Protein AF-A0A2V9ZGZ0-F1 (afdb_monomer_lite)

Sequence (212 aa):
MFALLFVLPCFAGDQQKAEKQLRKISAMAADVTARGIVSRSMADLLDIPRAQLVRERRAMNLSYGSVFLAHHLAGHGIKMLDIALQLQRHKNILQIANEQHLDWKQVASDAKKLNGKFEDAIYKHFLRSDPDKSRDLAEKYDATQDWVNADREVTEPEVEEAQAIYVLWRDRAGTTGGTEGVVTSSERLASSRLEEQAHDVGRLTGRAPTPK

Foldseek 3Di:
DDDDPPPPDPVVVLLVLLVVLLLLLLLLLPFLVSVLLSLVLLCVVLVHQSVVLLVLCALQVDGSSLVLLLSLVVVVPQDSVNCSVVVVVVDGSSNVCVVVVGPSNVSSVVSVVSSVSSLVSLLVCLLPVVVSVVVCVVSVHGSVPSDGPNSLVNDLVSNVVSLVSSVVSNVVSVVVNVPPRPCDPVNVVSSVVVVVVSVVVCVVVPNDDDDD

pLDDT: mean 84.02, std 20.4, range [32.28, 98.5]

Structure (mmCIF, N/CA/C/O backbone):
data_AF-A0A2V9ZGZ0-F1
#
_entry.id   AF-A0A2V9ZGZ0-F1
#
loop_
_atom_site.group_PDB
_atom_site.id
_atom_site.type_symbol
_atom_site.label_atom_id
_atom_site.label_alt_id
_atom_site.label_comp_id
_atom_site.label_asym_id
_atom_site.label_entity_id
_atom_site.label_seq_id
_atom_site.pdbx_PDB_ins_code
_atom_site.Cartn_x
_atom_site.Cartn_y
_atom_site.Cartn_z
_atom_site.occupancy
_atom_site.B_iso_or_equiv
_atom_site.auth_seq_id
_atom_site.auth_comp_id
_atom_site.auth_asym_id
_atom_site.auth_atom_id
_atom_site.pdbx_PDB_model_num
ATOM 1 N N . MET A 1 1 ? -1.781 32.173 40.471 1.00 42.00 1 MET A N 1
ATOM 2 C CA . MET A 1 1 ? -2.092 32.066 39.030 1.00 42.00 1 MET A CA 1
ATOM 3 C C . MET A 1 1 ? -1.405 30.807 38.516 1.00 42.00 1 MET A C 1
ATOM 5 O O . MET A 1 1 ? -0.192 30.815 38.367 1.00 42.00 1 MET A O 1
ATOM 9 N N . PHE A 1 2 ? -2.133 29.691 38.408 1.00 41.97 2 PHE A N 1
ATOM 10 C CA . PHE A 1 2 ? -1.584 28.413 37.937 1.00 41.97 2 PHE A CA 1
ATOM 11 C C . PHE A 1 2 ? -1.508 28.452 36.406 1.00 41.97 2 PHE A C 1
ATOM 13 O O . PHE A 1 2 ? -2.537 28.576 35.746 1.00 41.97 2 PHE A O 1
ATOM 20 N N . ALA A 1 3 ? -0.299 28.392 35.848 1.00 43.47 3 ALA A N 1
ATOM 21 C CA . ALA A 1 3 ? -0.097 28.236 34.414 1.00 43.47 3 ALA A CA 1
ATOM 22 C C . ALA A 1 3 ? -0.339 26.765 34.045 1.00 43.47 3 ALA A C 1
ATOM 24 O O . ALA A 1 3 ? 0.443 25.888 34.409 1.00 43.47 3 ALA A O 1
ATOM 25 N N . LEU A 1 4 ? -1.449 26.496 33.356 1.00 52.00 4 LEU A N 1
ATOM 26 C CA . LEU A 1 4 ? -1.743 25.190 32.781 1.00 52.00 4 LEU A CA 1
ATOM 27 C C . LEU A 1 4 ? -0.872 25.024 31.524 1.00 52.00 4 LEU A C 1
ATOM 29 O O . LEU A 1 4 ? -1.162 25.592 30.472 1.00 52.00 4 LEU A O 1
ATOM 33 N N . LEU A 1 5 ? 0.234 24.289 31.644 1.00 46.19 5 LEU A N 1
ATOM 34 C CA . LEU A 1 5 ? 1.025 23.840 30.500 1.00 46.19 5 LEU A CA 1
ATOM 35 C C . LEU A 1 5 ? 0.189 22.825 29.709 1.00 46.19 5 LEU A C 1
ATOM 37 O O . LEU A 1 5 ? 0.066 21.667 30.103 1.00 46.19 5 LEU A O 1
ATOM 41 N N . PHE A 1 6 ? -0.395 23.259 28.592 1.00 45.31 6 PHE A N 1
ATOM 42 C CA . PHE A 1 6 ? -0.955 22.351 27.595 1.00 45.31 6 PHE A CA 1
ATOM 43 C C . PHE A 1 6 ? 0.197 21.593 26.924 1.00 45.31 6 PHE A C 1
ATOM 45 O O . PHE A 1 6 ? 0.819 22.079 25.981 1.00 45.31 6 PHE A O 1
ATOM 52 N N . VAL A 1 7 ? 0.490 20.390 27.415 1.00 42.53 7 VAL A N 1
ATOM 53 C CA . VAL A 1 7 ? 1.269 19.403 26.662 1.00 42.53 7 VAL A CA 1
ATOM 54 C C . VAL A 1 7 ? 0.361 18.911 25.538 1.00 42.53 7 VAL A C 1
ATOM 56 O O . VAL A 1 7 ? -0.464 18.023 25.740 1.00 42.53 7 VAL A O 1
ATOM 59 N N . LEU A 1 8 ? 0.456 19.527 24.358 1.00 44.53 8 LEU A N 1
ATOM 60 C CA . LEU A 1 8 ? -0.156 18.956 23.162 1.00 44.53 8 LEU A CA 1
ATOM 61 C C . LEU A 1 8 ? 0.507 17.591 22.912 1.00 44.53 8 LEU A C 1
ATOM 63 O O . LEU A 1 8 ? 1.738 17.504 22.883 1.00 44.53 8 LEU A O 1
ATOM 67 N N . PRO A 1 9 ? -0.278 16.510 22.807 1.00 48.25 9 PRO A N 1
ATOM 68 C CA . PRO A 1 9 ? 0.254 15.165 22.867 1.00 48.25 9 PRO A CA 1
ATOM 69 C C . PRO A 1 9 ? 1.098 14.879 21.624 1.00 48.25 9 PRO A C 1
ATOM 71 O O . PRO A 1 9 ? 0.649 15.064 20.494 1.00 48.25 9 PRO A O 1
ATOM 74 N N . CYS A 1 10 ? 2.298 14.341 21.845 1.00 56.38 10 CYS A N 1
ATOM 75 C CA . CYS A 1 10 ? 3.204 13.805 20.821 1.00 56.38 10 CYS A CA 1
ATOM 76 C C . CYS A 1 10 ? 2.488 12.881 19.797 1.00 56.38 10 CYS A C 1
ATOM 78 O O . CYS A 1 10 ? 2.886 12.803 18.636 1.00 56.38 10 CYS A O 1
ATOM 80 N N . PHE A 1 11 ? 1.369 12.264 20.203 1.00 58.62 11 PHE A N 1
ATOM 81 C CA . PHE A 1 11 ? 0.490 11.413 19.395 1.00 58.62 11 PHE A CA 1
ATOM 82 C C . PHE A 1 11 ? -0.042 12.059 18.106 1.00 58.62 11 PHE A C 1
ATOM 84 O O . PHE A 1 11 ? -0.079 11.387 17.078 1.00 58.62 11 PHE A O 1
ATOM 91 N N . ALA A 1 12 ? -0.398 13.349 18.115 1.00 73.62 12 ALA A N 1
ATOM 92 C CA . ALA A 1 12 ? -0.907 14.012 16.907 1.00 73.62 12 ALA A CA 1
ATOM 93 C C . ALA A 1 12 ? 0.175 14.115 15.816 1.00 73.62 12 ALA A C 1
ATOM 95 O O . ALA A 1 12 ? -0.102 13.957 14.627 1.00 73.62 12 ALA A O 1
ATOM 96 N N . GLY A 1 13 ? 1.431 14.321 16.227 1.00 89.69 13 GLY A N 1
ATOM 97 C CA . GLY A 1 13 ? 2.567 14.379 15.311 1.00 89.69 13 GLY A CA 1
ATOM 98 C C . GLY A 1 13 ? 2.900 13.020 14.696 1.00 89.69 13 GLY A C 1
ATOM 99 O O . GLY A 1 13 ? 3.264 12.950 13.523 1.00 89.69 13 GLY A O 1
ATOM 100 N N . ASP A 1 14 ? 2.770 11.936 15.460 1.00 93.94 14 ASP A N 1
ATOM 101 C CA . ASP A 1 14 ? 3.039 10.588 14.953 1.00 93.94 14 ASP A CA 1
ATOM 102 C C . ASP A 1 14 ? 1.906 10.070 14.060 1.00 93.94 14 ASP A C 1
ATOM 104 O O . ASP A 1 14 ? 2.195 9.486 13.013 1.00 93.94 14 ASP A O 1
ATOM 108 N N . GLN A 1 15 ? 0.644 10.384 14.375 1.00 95.50 15 GLN A N 1
ATOM 109 C CA . GLN A 1 15 ? -0.488 10.114 13.481 1.00 95.50 15 GLN A CA 1
ATOM 110 C C . GLN A 1 15 ? -0.308 10.820 12.132 1.00 95.50 15 GLN A C 1
ATOM 112 O O . GLN A 1 15 ? -0.392 10.178 11.089 1.00 95.50 15 GLN A O 1
ATOM 117 N N . GLN A 1 16 ? 0.030 12.114 12.124 1.00 96.38 16 GLN A N 1
ATOM 118 C CA . GLN A 1 16 ? 0.238 12.857 10.877 1.00 96.38 16 GLN A CA 1
ATOM 119 C C . GLN A 1 16 ? 1.370 12.260 10.020 1.00 96.38 16 GLN A C 1
ATOM 121 O O . GLN A 1 16 ? 1.273 12.198 8.791 1.00 96.38 16 GLN A O 1
ATOM 126 N N . LYS A 1 17 ? 2.457 11.791 10.649 1.00 97.19 17 LYS A N 1
ATOM 127 C CA . LYS A 1 17 ? 3.542 11.091 9.938 1.00 97.19 17 LYS A CA 1
ATOM 128 C C . LYS A 1 17 ? 3.066 9.764 9.361 1.00 97.19 17 LYS A C 1
ATOM 130 O O . LYS A 1 17 ? 3.429 9.457 8.226 1.00 97.19 17 LYS A O 1
ATOM 135 N N . ALA A 1 18 ? 2.289 8.994 10.122 1.00 98.00 18 ALA A N 1
ATOM 136 C CA . ALA A 1 18 ? 1.709 7.742 9.657 1.00 98.00 18 ALA A CA 1
ATOM 137 C C . ALA A 1 18 ? 0.813 7.990 8.446 1.00 98.00 18 ALA A C 1
ATOM 139 O O . ALA A 1 18 ? 1.068 7.426 7.388 1.00 98.00 18 ALA A O 1
ATOM 140 N N . GLU A 1 19 ? -0.145 8.910 8.556 1.00 97.56 19 GLU A N 1
ATOM 141 C CA . GLU A 1 19 ? -1.039 9.298 7.463 1.00 97.56 19 GLU A CA 1
ATOM 142 C C . GLU A 1 19 ? -0.261 9.695 6.210 1.00 97.56 19 GLU A C 1
ATOM 144 O O . GLU A 1 19 ? -0.539 9.176 5.132 1.00 97.56 19 GLU A O 1
ATOM 149 N N . LYS A 1 20 ? 0.788 10.518 6.340 1.00 97.56 20 LYS A N 1
ATOM 150 C CA . LYS A 1 20 ? 1.649 10.869 5.202 1.00 97.56 20 LYS A CA 1
ATOM 151 C C . LYS A 1 20 ? 2.269 9.634 4.537 1.00 97.56 20 LYS A C 1
ATOM 153 O O . LYS A 1 20 ? 2.305 9.556 3.313 1.00 97.56 20 LYS A O 1
ATOM 158 N N . GLN A 1 21 ? 2.772 8.674 5.313 1.00 98.31 21 GLN A N 1
ATOM 159 C CA . GLN A 1 21 ? 3.348 7.445 4.751 1.00 98.31 21 GLN A CA 1
ATOM 160 C C . GLN A 1 21 ? 2.285 6.536 4.121 1.00 98.31 21 GLN A C 1
ATOM 162 O O . GLN A 1 21 ? 2.546 5.957 3.069 1.00 98.31 21 GLN A O 1
ATOM 167 N N . LEU A 1 22 ? 1.090 6.449 4.710 1.00 98.44 22 LEU A N 1
ATOM 168 C CA . LEU A 1 22 ? -0.038 5.694 4.158 1.00 98.44 22 LEU A CA 1
ATOM 169 C C . LEU A 1 22 ? -0.531 6.301 2.839 1.00 98.44 22 LEU A C 1
ATOM 171 O O . LEU A 1 22 ? -0.793 5.569 1.888 1.00 98.44 22 LEU A O 1
ATOM 175 N N . ARG A 1 23 ? -0.602 7.634 2.739 1.00 98.06 23 ARG A N 1
ATOM 176 C CA . ARG A 1 23 ? -0.976 8.311 1.488 1.00 98.06 23 ARG A CA 1
ATOM 177 C C . ARG A 1 23 ? 0.061 8.096 0.393 1.00 98.06 23 ARG A C 1
ATOM 179 O O . ARG A 1 23 ? -0.332 7.849 -0.739 1.00 98.06 23 ARG A O 1
ATOM 186 N N . LYS A 1 24 ? 1.357 8.061 0.727 1.00 97.94 24 LYS A N 1
ATOM 187 C CA . LYS A 1 24 ? 2.416 7.662 -0.221 1.00 97.94 24 LYS A CA 1
ATOM 188 C C . LYS A 1 24 ? 2.224 6.244 -0.762 1.00 97.94 24 LYS A C 1
ATOM 190 O O . LYS A 1 24 ? 2.365 6.047 -1.965 1.00 97.94 24 LYS A O 1
ATOM 195 N N . ILE A 1 25 ? 1.851 5.287 0.093 1.00 98.19 25 ILE A N 1
ATOM 196 C CA . ILE A 1 25 ? 1.541 3.912 -0.333 1.00 98.19 25 ILE A CA 1
ATOM 197 C C . ILE A 1 25 ? 0.410 3.924 -1.372 1.00 98.19 25 ILE A C 1
ATOM 199 O O . ILE A 1 25 ? 0.534 3.302 -2.426 1.00 98.19 25 ILE A O 1
ATOM 203 N N . SER A 1 26 ? -0.683 4.640 -1.092 1.00 98.06 26 SER A N 1
ATOM 204 C CA . SER A 1 26 ? -1.820 4.736 -2.018 1.00 98.06 26 SER A CA 1
ATOM 205 C C . SER A 1 26 ? -1.464 5.477 -3.307 1.00 98.06 26 SER A C 1
ATOM 207 O O . SER A 1 26 ? -1.843 5.029 -4.385 1.00 98.06 26 SER A O 1
ATOM 209 N N . ALA A 1 27 ? -0.696 6.562 -3.216 1.00 97.31 27 ALA A N 1
ATOM 210 C CA . ALA A 1 27 ? -0.277 7.352 -4.368 1.00 97.31 27 ALA A CA 1
ATOM 211 C C . ALA A 1 27 ? 0.656 6.581 -5.308 1.00 97.31 27 ALA A C 1
ATOM 213 O O . ALA A 1 27 ? 0.522 6.684 -6.523 1.00 97.31 27 ALA A O 1
ATOM 214 N N . MET A 1 28 ? 1.538 5.735 -4.766 1.00 95.88 28 MET A N 1
ATOM 215 C CA . MET A 1 28 ? 2.397 4.864 -5.573 1.00 95.88 28 MET A CA 1
ATOM 216 C C . MET A 1 28 ? 1.593 3.907 -6.458 1.00 95.88 28 MET A C 1
ATOM 218 O O . MET A 1 28 ? 2.041 3.532 -7.533 1.00 95.88 28 MET A O 1
ATOM 222 N N . ALA A 1 29 ? 0.383 3.534 -6.041 1.00 95.62 29 ALA A N 1
ATOM 223 C CA . ALA A 1 29 ? -0.504 2.687 -6.827 1.00 95.62 29 ALA A CA 1
ATOM 224 C C . ALA A 1 29 ? -1.337 3.456 -7.870 1.00 95.62 29 ALA A C 1
ATOM 226 O O . ALA A 1 29 ? -2.213 2.846 -8.485 1.00 95.62 29 ALA A O 1
ATOM 227 N N . ALA A 1 30 ? -1.130 4.763 -8.069 1.00 89.81 30 ALA A N 1
ATOM 228 C CA . ALA A 1 30 ? -1.837 5.528 -9.099 1.00 89.81 30 ALA A CA 1
ATOM 229 C C . ALA A 1 30 ? -1.426 5.103 -10.522 1.00 89.81 30 ALA A C 1
ATOM 231 O O . ALA A 1 30 ? -2.287 5.000 -11.395 1.00 89.81 30 ALA A O 1
ATOM 232 N N . ASP A 1 31 ? -0.144 4.778 -10.736 1.00 87.50 31 ASP A N 1
ATOM 233 C CA . ASP A 1 31 ? 0.338 4.177 -11.986 1.00 87.50 31 ASP A CA 1
ATOM 234 C C . ASP A 1 31 ? -0.053 2.700 -12.087 1.00 87.50 31 ASP A C 1
ATOM 236 O O . ASP A 1 31 ? 0.027 1.954 -11.113 1.00 87.50 31 ASP A O 1
ATOM 240 N N . VAL A 1 32 ? -0.420 2.241 -13.285 1.00 87.31 32 VAL A N 1
ATOM 241 C CA . VAL A 1 32 ? -0.829 0.847 -13.521 1.00 87.31 32 VAL A CA 1
ATOM 242 C C . VAL A 1 32 ? 0.332 -0.125 -13.294 1.00 87.31 32 VAL A C 1
ATOM 244 O O . VAL A 1 32 ? 0.138 -1.184 -12.693 1.00 87.31 32 VAL A O 1
ATOM 247 N N . THR A 1 33 ? 1.545 0.221 -13.730 1.00 89.50 33 THR A N 1
ATOM 248 C CA . THR A 1 33 ? 2.720 -0.647 -13.554 1.00 89.50 33 THR A CA 1
ATOM 249 C C . THR A 1 33 ? 3.130 -0.684 -12.085 1.00 89.50 33 THR A C 1
ATOM 251 O O . THR A 1 33 ? 3.276 -1.761 -11.496 1.00 89.50 33 THR A O 1
ATOM 254 N N . ALA A 1 34 ? 3.241 0.489 -11.460 1.00 92.06 34 ALA A N 1
ATOM 255 C CA . ALA A 1 34 ? 3.565 0.630 -10.049 1.00 92.06 34 ALA A CA 1
ATOM 256 C C . ALA A 1 34 ? 2.502 -0.012 -9.153 1.00 92.06 34 ALA A C 1
ATOM 258 O O . ALA A 1 34 ? 2.847 -0.623 -8.147 1.00 92.06 34 ALA A O 1
ATOM 259 N N . ARG A 1 35 ? 1.224 -0.006 -9.540 1.00 95.31 35 ARG A N 1
ATOM 260 C CA . ARG A 1 35 ? 0.180 -0.738 -8.816 1.00 95.31 35 ARG A CA 1
ATOM 261 C C . ARG A 1 35 ? 0.433 -2.232 -8.767 1.00 95.31 35 ARG A C 1
ATOM 263 O O . ARG A 1 35 ? 0.238 -2.835 -7.716 1.00 95.31 35 ARG A O 1
ATOM 270 N N . GLY A 1 36 ? 0.855 -2.843 -9.873 1.00 95.88 36 GLY A N 1
ATOM 271 C CA . GLY A 1 36 ? 1.247 -4.253 -9.865 1.00 95.88 36 GLY A CA 1
ATOM 272 C C . GLY A 1 36 ? 2.343 -4.521 -8.833 1.00 95.88 36 GLY A C 1
ATOM 273 O O . GLY A 1 36 ? 2.229 -5.455 -8.037 1.00 95.88 36 GLY A O 1
ATOM 274 N N . ILE A 1 37 ? 3.348 -3.643 -8.786 1.00 96.75 37 ILE A N 1
ATOM 275 C CA . ILE A 1 37 ? 4.459 -3.706 -7.829 1.00 96.75 37 ILE A CA 1
ATOM 276 C C . ILE A 1 37 ? 3.970 -3.534 -6.385 1.00 96.75 37 ILE A C 1
ATOM 278 O O . ILE A 1 37 ? 4.317 -4.348 -5.527 1.00 96.75 37 ILE A O 1
ATOM 282 N N . VAL A 1 38 ? 3.143 -2.518 -6.121 1.00 97.88 38 VAL A N 1
ATOM 283 C CA . VAL A 1 38 ? 2.542 -2.249 -4.807 1.00 97.88 38 VAL A CA 1
ATOM 284 C C . VAL A 1 38 ? 1.736 -3.456 -4.342 1.00 97.88 38 VAL A C 1
ATOM 286 O O . VAL A 1 38 ? 1.922 -3.915 -3.218 1.00 97.88 38 VAL A O 1
ATOM 289 N N . SER A 1 39 ? 0.901 -4.020 -5.214 1.00 98.06 39 SER A N 1
ATOM 290 C CA . SER A 1 39 ? 0.067 -5.182 -4.908 1.00 98.06 39 SER A CA 1
ATOM 291 C C . SER A 1 39 ? 0.892 -6.407 -4.511 1.00 98.06 39 SER A C 1
ATOM 293 O O . SER A 1 39 ? 0.618 -7.024 -3.481 1.00 98.06 39 SER A O 1
ATOM 295 N N . ARG A 1 40 ? 1.943 -6.736 -5.281 1.00 97.69 40 ARG A N 1
ATOM 296 C CA . ARG A 1 40 ? 2.867 -7.842 -4.961 1.00 97.69 40 ARG A CA 1
ATOM 297 C C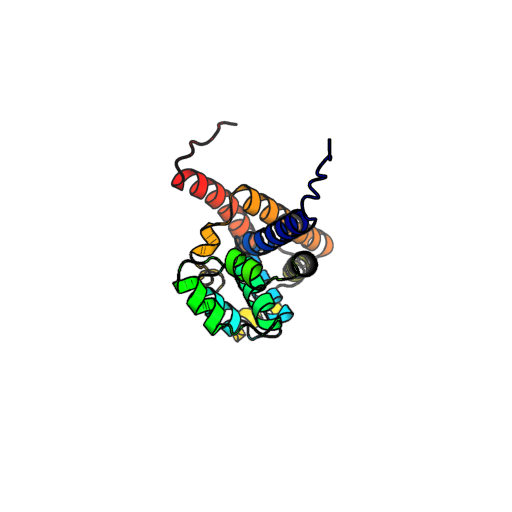 . ARG A 1 40 ? 3.597 -7.592 -3.647 1.00 97.69 40 ARG A C 1
ATOM 299 O O . ARG A 1 40 ? 3.558 -8.427 -2.754 1.00 97.69 40 ARG A O 1
ATOM 306 N N . SER A 1 41 ? 4.202 -6.416 -3.513 1.00 97.69 41 SER A N 1
ATOM 307 C CA . SER A 1 41 ? 5.015 -6.057 -2.348 1.00 97.69 41 SER A CA 1
ATOM 308 C C . SER A 1 41 ? 4.195 -5.997 -1.056 1.00 97.69 41 SER A C 1
ATOM 310 O O . SER A 1 41 ? 4.689 -6.372 0.004 1.00 97.69 41 SER A O 1
ATOM 312 N N . MET A 1 42 ? 2.940 -5.546 -1.133 1.00 98.19 42 MET A N 1
ATOM 313 C CA . MET A 1 42 ? 2.008 -5.544 -0.007 1.00 98.19 42 MET A CA 1
ATOM 314 C C . MET A 1 42 ? 1.599 -6.970 0.377 1.00 98.19 42 MET A C 1
ATOM 316 O O . MET A 1 42 ? 1.638 -7.308 1.556 1.00 98.19 42 MET A O 1
ATOM 320 N N . ALA A 1 43 ? 1.254 -7.815 -0.599 1.00 97.75 43 ALA A N 1
ATOM 321 C CA . ALA A 1 43 ? 0.921 -9.217 -0.353 1.00 97.75 43 ALA A CA 1
ATOM 322 C C . ALA A 1 43 ? 2.093 -9.977 0.294 1.00 97.75 43 ALA A C 1
ATOM 324 O O . ALA A 1 43 ? 1.891 -10.683 1.279 1.00 97.75 43 ALA A O 1
ATOM 325 N N . ASP A 1 44 ? 3.317 -9.753 -0.194 1.00 96.81 44 ASP A N 1
ATOM 326 C CA . ASP A 1 44 ? 4.540 -10.351 0.353 1.00 96.81 44 ASP A CA 1
ATOM 327 C C . ASP A 1 44 ? 4.865 -9.834 1.762 1.00 96.81 44 ASP A C 1
ATOM 329 O O . ASP A 1 44 ? 5.346 -10.588 2.602 1.00 96.81 44 ASP A O 1
ATOM 333 N N . LEU A 1 45 ? 4.618 -8.548 2.045 1.00 95.75 45 LEU A N 1
ATOM 334 C CA . LEU A 1 45 ? 4.814 -7.996 3.388 1.00 95.75 45 LEU A CA 1
ATOM 335 C C . LEU A 1 45 ? 3.834 -8.603 4.396 1.00 95.75 45 LEU A C 1
ATOM 337 O O . LEU A 1 45 ? 4.224 -8.888 5.525 1.00 95.75 45 LEU A O 1
ATOM 341 N N . LEU A 1 46 ? 2.569 -8.720 3.999 1.00 95.38 46 LEU A N 1
ATOM 342 C CA . LEU A 1 46 ? 1.480 -9.190 4.851 1.00 95.38 46 LEU A CA 1
ATOM 343 C C . LEU A 1 46 ? 1.422 -10.717 4.958 1.00 95.38 46 LEU A C 1
ATOM 345 O O . LEU A 1 46 ? 0.645 -11.222 5.762 1.00 95.38 46 LEU A O 1
ATOM 349 N N . ASP A 1 47 ? 2.220 -11.423 4.154 1.00 95.94 47 ASP A N 1
ATOM 350 C CA . ASP A 1 47 ? 2.222 -12.882 4.031 1.00 95.94 47 ASP A CA 1
ATOM 351 C C . ASP A 1 47 ? 0.822 -13.447 3.726 1.00 95.94 47 ASP A C 1
ATOM 353 O O . ASP A 1 47 ? 0.345 -14.408 4.331 1.00 95.94 47 ASP A O 1
ATOM 357 N N . ILE A 1 48 ? 0.122 -12.808 2.781 1.00 96.56 48 ILE A N 1
ATOM 358 C CA . ILE A 1 48 ? -1.203 -13.240 2.316 1.00 96.56 48 ILE A CA 1
ATOM 359 C C . ILE A 1 48 ? -1.221 -13.430 0.799 1.00 96.56 48 ILE A C 1
ATOM 361 O O . ILE A 1 48 ? -0.502 -12.742 0.070 1.00 96.56 48 ILE A O 1
ATOM 365 N N . PRO A 1 49 ? -2.098 -14.300 0.265 1.00 97.25 49 PRO A N 1
ATOM 366 C CA . PRO A 1 49 ? -2.305 -14.384 -1.173 1.00 97.25 49 PRO A CA 1
ATOM 367 C C . PRO A 1 49 ? -2.712 -13.022 -1.751 1.00 97.25 49 PRO A C 1
ATOM 369 O O . PRO A 1 49 ? -3.661 -12.400 -1.271 1.00 97.25 49 PRO A O 1
ATOM 372 N N . ARG A 1 50 ? -2.088 -12.578 -2.848 1.00 97.00 50 ARG A N 1
ATOM 373 C CA . ARG A 1 50 ? -2.438 -11.289 -3.479 1.00 97.00 50 ARG A CA 1
ATOM 374 C C . ARG A 1 50 ? -3.914 -11.204 -3.881 1.00 97.00 50 ARG A C 1
ATOM 376 O O . ARG A 1 50 ? -4.546 -10.162 -3.739 1.00 97.00 50 ARG A O 1
ATOM 383 N N . ALA A 1 51 ? -4.509 -12.323 -4.294 1.00 96.38 51 ALA A N 1
ATOM 384 C CA . ALA A 1 51 ? -5.942 -12.394 -4.567 1.00 96.38 51 ALA A CA 1
ATOM 385 C C . ALA A 1 51 ? -6.807 -12.104 -3.323 1.00 96.38 51 ALA A C 1
ATOM 387 O O . ALA A 1 51 ? -7.905 -11.571 -3.462 1.00 96.38 51 ALA A O 1
ATOM 388 N N . GLN A 1 52 ? -6.344 -12.456 -2.119 1.00 96.94 52 GLN A N 1
ATOM 389 C CA . GLN A 1 52 ? -7.016 -12.089 -0.872 1.00 96.94 52 GLN A CA 1
ATOM 390 C C . GLN A 1 52 ? -6.928 -10.582 -0.627 1.00 96.94 52 GLN A C 1
ATOM 392 O O . GLN A 1 52 ? -7.972 -9.964 -0.441 1.00 96.94 52 GLN A O 1
ATOM 397 N N . LEU A 1 53 ? -5.734 -9.993 -0.739 1.00 97.75 53 LEU A N 1
ATOM 398 C CA . LEU A 1 53 ? -5.525 -8.548 -0.595 1.00 97.75 53 LEU A CA 1
ATOM 399 C C . LEU A 1 53 ? -6.452 -7.733 -1.515 1.00 97.75 53 LEU A C 1
ATOM 401 O O . LEU A 1 53 ? -7.145 -6.819 -1.069 1.00 97.75 53 LEU A O 1
ATOM 405 N N . VAL A 1 54 ? -6.519 -8.096 -2.800 1.00 97.00 54 VAL A N 1
ATOM 406 C CA . VAL A 1 54 ? -7.390 -7.428 -3.785 1.00 97.00 54 VAL A CA 1
ATOM 407 C C . VAL A 1 54 ? -8.871 -7.579 -3.420 1.00 97.00 54 VAL A C 1
ATOM 409 O O . VAL A 1 54 ? -9.642 -6.623 -3.534 1.00 97.00 54 VAL A O 1
ATOM 412 N N . ARG A 1 55 ? -9.296 -8.763 -2.952 1.00 96.75 55 ARG A N 1
ATOM 413 C CA . ARG A 1 55 ? -10.678 -8.971 -2.485 1.00 96.75 55 ARG A CA 1
ATOM 414 C C . ARG A 1 55 ? -11.003 -8.102 -1.276 1.00 96.75 55 ARG A C 1
ATOM 416 O O . ARG A 1 55 ? -12.073 -7.505 -1.258 1.00 96.75 55 ARG A O 1
ATOM 423 N N . GLU A 1 56 ? -10.108 -8.018 -0.300 1.00 96.56 56 GLU A N 1
ATOM 424 C CA . GLU A 1 56 ? -10.293 -7.213 0.912 1.00 96.56 56 GLU A CA 1
ATOM 425 C C . GLU A 1 56 ? -10.397 -5.721 0.579 1.00 96.56 56 GLU A C 1
ATOM 427 O O . GLU A 1 56 ? -11.347 -5.065 1.015 1.00 96.56 56 GLU A O 1
ATOM 432 N N . ARG A 1 57 ? -9.507 -5.206 -0.282 1.00 96.56 57 ARG A N 1
ATOM 433 C CA . ARG A 1 57 ? -9.585 -3.828 -0.798 1.00 96.56 57 ARG A CA 1
ATOM 434 C C . ARG A 1 57 ? -10.928 -3.532 -1.448 1.00 96.56 57 ARG A C 1
ATOM 436 O O . ARG A 1 57 ? -11.549 -2.522 -1.127 1.00 96.56 57 ARG A O 1
ATOM 443 N N . ARG A 1 58 ? -11.395 -4.406 -2.344 1.00 96.19 58 ARG A N 1
ATOM 444 C CA . ARG A 1 58 ? -12.672 -4.225 -3.055 1.00 96.19 58 ARG A CA 1
ATOM 445 C C . ARG A 1 58 ? -13.873 -4.324 -2.121 1.00 96.19 58 ARG A C 1
ATOM 447 O O . ARG A 1 58 ? -14.759 -3.480 -2.193 1.00 96.19 58 ARG A O 1
ATOM 454 N N . ALA A 1 59 ? -13.897 -5.321 -1.238 1.00 95.44 59 ALA A N 1
ATOM 455 C CA . ALA A 1 59 ? -15.015 -5.558 -0.328 1.00 95.44 59 ALA A CA 1
ATOM 456 C C . ALA A 1 59 ? -15.209 -4.414 0.677 1.00 95.44 59 ALA A C 1
ATOM 458 O O . ALA A 1 59 ? -16.341 -4.089 1.024 1.00 95.44 59 ALA A O 1
ATOM 459 N N . MET A 1 60 ? -14.114 -3.797 1.124 1.00 96.75 60 MET A N 1
ATOM 460 C CA . MET A 1 60 ? -14.139 -2.695 2.090 1.00 96.75 60 MET A CA 1
ATOM 461 C C . MET A 1 60 ? -13.977 -1.310 1.445 1.00 96.75 60 MET A C 1
ATOM 463 O O . MET A 1 60 ? -13.983 -0.312 2.158 1.00 96.75 60 MET A O 1
ATOM 467 N N . ASN A 1 61 ? -13.835 -1.241 0.115 1.00 96.88 61 ASN A N 1
ATOM 468 C CA . ASN A 1 61 ? -13.498 -0.029 -0.637 1.00 96.88 61 ASN A CA 1
ATOM 469 C C . ASN A 1 61 ? -12.311 0.739 -0.015 1.00 96.88 61 ASN A C 1
ATOM 471 O O . ASN A 1 61 ? -12.430 1.912 0.324 1.00 96.88 61 ASN A O 1
ATOM 475 N N . LEU A 1 62 ? -11.171 0.066 0.166 1.00 97.88 62 LEU A N 1
ATOM 476 C CA . LEU A 1 62 ? -9.975 0.632 0.798 1.00 97.88 62 LEU A CA 1
ATOM 477 C C . LEU A 1 62 ? -8.823 0.805 -0.198 1.00 97.88 62 LEU A C 1
ATOM 479 O O . LEU A 1 62 ? -8.458 -0.124 -0.923 1.00 97.88 62 LEU A O 1
ATOM 483 N N . SER A 1 63 ? -8.189 1.980 -0.163 1.00 97.94 63 SER A N 1
ATOM 484 C CA . SER A 1 63 ? -6.914 2.217 -0.849 1.00 97.94 63 SER A CA 1
ATOM 485 C C . SER A 1 63 ? -5.792 1.336 -0.273 1.00 97.94 63 SER A C 1
ATOM 487 O O . SER A 1 63 ? -5.948 0.751 0.802 1.00 97.94 63 SER A O 1
ATOM 489 N N . TYR A 1 64 ? -4.646 1.229 -0.954 1.00 98.25 64 TYR A N 1
ATOM 490 C CA . TYR A 1 64 ? -3.528 0.407 -0.463 1.00 98.25 64 TYR A CA 1
ATOM 491 C C . TYR A 1 64 ? -3.001 0.845 0.916 1.00 98.25 64 TYR A C 1
ATOM 493 O O . TYR A 1 64 ? -2.744 0.001 1.773 1.00 98.25 64 TYR A O 1
ATOM 501 N N . GLY A 1 65 ? -2.896 2.149 1.178 1.00 98.12 65 GLY A N 1
ATOM 502 C CA . GLY A 1 65 ? -2.554 2.656 2.509 1.00 98.12 65 GLY A CA 1
ATOM 503 C C . GLY A 1 65 ? -3.624 2.316 3.550 1.00 98.12 65 GLY A C 1
ATOM 504 O O . GLY A 1 65 ? -3.316 1.925 4.673 1.00 98.12 65 GLY A O 1
ATOM 505 N N . SER A 1 66 ? -4.900 2.390 3.173 1.00 98.38 66 SER A N 1
ATOM 506 C CA . SER A 1 66 ? -6.006 2.081 4.082 1.00 98.38 66 SER A CA 1
ATOM 507 C C . SER A 1 66 ? -6.105 0.588 4.416 1.00 98.38 66 SER A C 1
ATOM 509 O O . SER A 1 66 ? -6.329 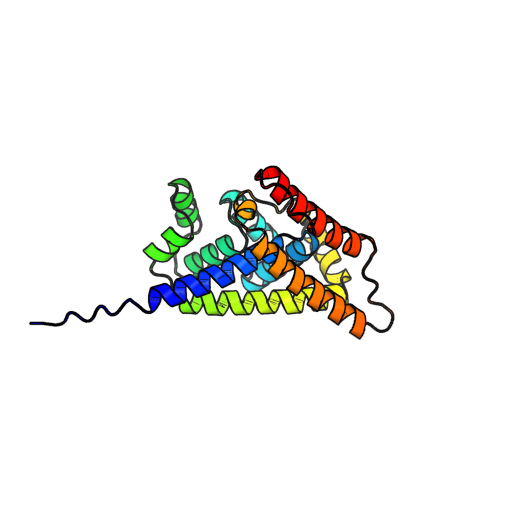0.246 5.575 1.00 98.38 66 SER A O 1
ATOM 511 N N . VAL A 1 67 ? -5.909 -0.314 3.447 1.00 98.06 67 VAL A N 1
ATOM 512 C CA . VAL A 1 67 ? -5.917 -1.764 3.718 1.00 98.06 67 VAL A CA 1
ATOM 513 C C . VAL A 1 67 ? -4.700 -2.173 4.546 1.00 98.06 67 VAL A C 1
ATOM 515 O O . VAL A 1 67 ? -4.840 -2.970 5.466 1.00 98.06 67 VAL A O 1
ATOM 518 N N . PHE A 1 68 ? -3.534 -1.554 4.328 1.00 98.50 68 PHE A N 1
ATOM 519 C CA . PHE A 1 68 ? -2.368 -1.739 5.195 1.00 98.50 68 PHE A CA 1
ATOM 520 C C . PHE A 1 68 ? -2.694 -1.409 6.658 1.00 98.50 68 PHE A C 1
ATOM 522 O O . PHE A 1 68 ? -2.397 -2.194 7.559 1.00 98.50 68 PHE A O 1
ATOM 529 N N . LEU A 1 69 ? -3.381 -0.288 6.901 1.00 98.31 69 LEU A N 1
ATOM 530 C CA . LEU A 1 69 ? -3.829 0.073 8.246 1.00 98.31 69 LEU A CA 1
ATOM 531 C C . LEU A 1 69 ? -4.864 -0.919 8.807 1.00 98.31 69 LEU A C 1
ATOM 533 O O . LEU A 1 69 ? -4.821 -1.238 9.995 1.00 98.31 69 LEU A O 1
ATOM 537 N N . ALA A 1 70 ? -5.753 -1.457 7.966 1.00 98.38 70 ALA A N 1
ATOM 538 C CA . ALA A 1 70 ? -6.681 -2.517 8.364 1.00 98.38 70 ALA A CA 1
ATOM 539 C C . ALA A 1 70 ? 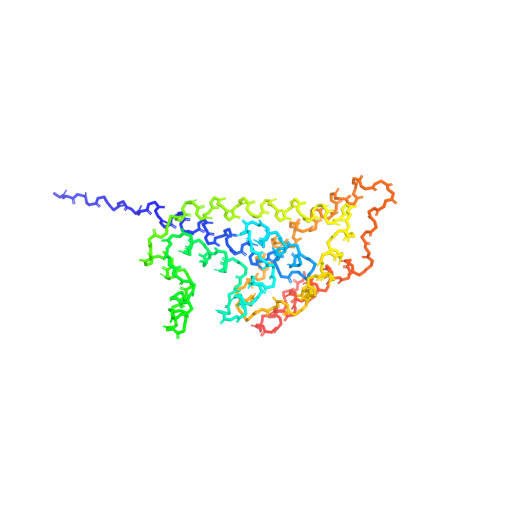-5.948 -3.800 8.803 1.00 98.38 70 ALA A C 1
ATOM 541 O O . ALA A 1 70 ? -6.337 -4.420 9.791 1.00 98.38 70 ALA A O 1
ATOM 542 N N . HIS A 1 71 ? -4.846 -4.171 8.146 1.00 98.19 71 HIS A N 1
ATOM 543 C CA . HIS A 1 71 ? -4.012 -5.292 8.593 1.00 98.19 71 HIS A CA 1
ATOM 544 C C . HIS A 1 71 ? -3.254 -4.993 9.885 1.00 98.19 71 HIS A C 1
ATOM 546 O O . HIS A 1 71 ? -3.121 -5.889 10.717 1.00 98.19 71 HIS A O 1
ATOM 552 N N . HIS A 1 72 ? -2.820 -3.750 10.111 1.00 97.25 72 HIS A N 1
ATOM 553 C CA . HIS A 1 72 ? -2.292 -3.359 11.419 1.00 97.25 72 HIS A CA 1
ATOM 554 C C . HIS A 1 72 ? -3.350 -3.529 12.516 1.00 97.25 72 HIS A C 1
ATOM 556 O O . HIS A 1 72 ? -3.059 -4.148 13.535 1.00 97.25 72 HIS A O 1
ATOM 562 N N . LEU A 1 73 ? -4.582 -3.058 12.300 1.00 97.88 73 LEU A N 1
ATOM 563 C CA . LEU A 1 73 ? -5.712 -3.292 13.210 1.00 97.88 73 LEU A CA 1
ATOM 564 C C . LEU A 1 73 ? -5.936 -4.790 13.470 1.00 97.88 73 LEU A C 1
ATOM 566 O O . LEU A 1 73 ? -6.095 -5.202 14.620 1.00 97.88 73 LEU A O 1
ATOM 570 N N . ALA A 1 74 ? -5.888 -5.611 12.420 1.00 97.06 74 ALA A N 1
ATOM 571 C CA . ALA A 1 74 ? -6.059 -7.054 12.542 1.00 97.06 74 ALA A CA 1
ATOM 572 C C . ALA A 1 74 ? -4.934 -7.743 13.318 1.00 97.06 74 ALA A C 1
ATOM 574 O O . ALA A 1 74 ? -5.204 -8.598 14.162 1.00 97.06 74 ALA A O 1
ATOM 575 N N . GLY A 1 75 ? -3.687 -7.315 13.117 1.00 94.69 75 GLY A N 1
ATOM 576 C CA . GLY A 1 75 ? -2.541 -7.762 13.910 1.00 94.69 75 GLY A CA 1
ATOM 577 C C . GLY A 1 75 ? -2.653 -7.419 15.401 1.00 94.69 75 GLY A C 1
ATOM 578 O O . GLY A 1 75 ? -2.043 -8.095 16.223 1.00 94.69 75 GLY A O 1
ATOM 579 N N . HIS A 1 76 ? -3.474 -6.425 15.762 1.00 92.06 76 HIS A N 1
ATOM 580 C CA . HIS A 1 76 ? -3.783 -6.050 17.149 1.00 92.06 76 HIS A CA 1
ATOM 581 C C . HIS A 1 76 ? -5.065 -6.717 17.687 1.00 92.06 76 HIS A C 1
ATOM 583 O O . HIS A 1 76 ? -5.566 -6.343 18.744 1.00 92.06 76 HIS A O 1
ATOM 589 N N . GLY A 1 77 ? -5.595 -7.723 16.984 1.00 94.12 77 GLY A N 1
ATOM 590 C CA . GLY A 1 77 ? -6.704 -8.560 17.451 1.00 94.12 77 GLY A CA 1
ATOM 591 C C . GLY A 1 77 ? -8.095 -8.135 16.977 1.00 94.12 77 GLY A C 1
ATOM 592 O O . GLY A 1 77 ? -9.073 -8.807 17.310 1.00 94.12 77 GLY A O 1
ATOM 593 N N . ILE A 1 78 ? -8.216 -7.072 16.176 1.00 96.81 78 ILE A N 1
ATOM 594 C CA . ILE A 1 78 ? -9.505 -6.652 15.606 1.00 96.81 78 ILE A CA 1
ATOM 595 C C . ILE A 1 78 ? -9.841 -7.523 14.398 1.00 96.81 78 ILE A C 1
ATOM 597 O O . ILE A 1 78 ? -9.070 -7.625 13.451 1.00 96.81 78 ILE A O 1
ATOM 601 N N . LYS A 1 79 ? -11.011 -8.158 14.365 1.00 96.94 79 LYS A N 1
ATOM 602 C CA . LYS A 1 79 ? -11.356 -9.002 13.213 1.00 96.94 79 LYS A CA 1
ATOM 603 C C . LYS A 1 79 ? -11.600 -8.126 11.983 1.00 96.94 79 LYS A C 1
ATOM 605 O O . LYS A 1 79 ? -12.294 -7.118 12.073 1.00 96.94 79 LYS A O 1
ATOM 610 N N . MET A 1 80 ? -11.135 -8.563 10.810 1.00 96.38 80 MET A N 1
ATOM 611 C CA . MET A 1 80 ? -11.416 -7.873 9.538 1.00 96.38 80 MET A CA 1
ATOM 612 C C . MET A 1 80 ? -12.920 -7.653 9.302 1.00 96.38 80 MET A C 1
ATOM 614 O O . MET A 1 80 ? -13.318 -6.613 8.786 1.00 96.38 80 MET A O 1
ATOM 618 N N . LEU A 1 81 ? -13.769 -8.589 9.747 1.00 96.12 81 LEU A N 1
ATOM 619 C CA . LEU A 1 81 ? -15.226 -8.428 9.710 1.00 96.12 81 LEU A CA 1
ATOM 620 C C . LEU A 1 81 ? -15.704 -7.239 10.559 1.00 96.12 81 LEU A C 1
ATOM 622 O O . LEU A 1 81 ? -16.555 -6.477 10.112 1.00 96.12 81 LEU A O 1
ATOM 626 N N . ASP A 1 82 ? -15.144 -7.052 11.754 1.00 97.38 82 ASP A N 1
ATOM 627 C CA . ASP A 1 82 ? -15.520 -5.948 12.642 1.00 97.38 82 ASP A CA 1
ATOM 628 C C . ASP A 1 82 ? -15.067 -4.600 12.067 1.00 97.38 82 ASP A C 1
ATOM 630 O O . ASP A 1 82 ? -15.784 -3.605 12.184 1.00 97.38 82 ASP A O 1
ATOM 634 N N . ILE A 1 83 ? -13.915 -4.565 11.386 1.00 97.94 83 ILE A N 1
ATOM 635 C CA . ILE A 1 83 ? -13.461 -3.390 10.625 1.00 97.94 83 ILE A CA 1
ATOM 636 C C . ILE A 1 83 ? -14.463 -3.085 9.505 1.00 97.94 83 ILE A C 1
ATOM 638 O O . ILE A 1 83 ? -14.954 -1.961 9.413 1.00 97.94 83 ILE A O 1
ATOM 642 N N . ALA A 1 84 ? -14.830 -4.086 8.700 1.00 97.44 84 ALA A N 1
ATOM 643 C CA . ALA A 1 84 ? -15.793 -3.925 7.612 1.00 97.44 84 ALA A CA 1
ATOM 644 C C . ALA A 1 84 ? -17.160 -3.413 8.106 1.00 97.44 84 ALA A C 1
ATOM 646 O O . ALA A 1 84 ? -17.724 -2.491 7.516 1.00 97.44 84 ALA A O 1
ATOM 647 N N . LEU A 1 85 ? -17.671 -3.946 9.221 1.00 97.25 85 LEU A N 1
ATOM 648 C CA . LEU A 1 85 ? -18.925 -3.491 9.837 1.00 97.25 85 LEU A CA 1
ATOM 649 C C . LEU A 1 85 ? -18.847 -2.037 10.321 1.00 97.25 85 LEU A C 1
ATOM 651 O O . LEU A 1 85 ? -19.831 -1.302 10.233 1.00 97.25 85 LEU A O 1
ATOM 655 N N . GLN A 1 86 ? -17.695 -1.595 10.828 1.00 97.69 86 GLN A N 1
ATOM 656 C CA . GLN A 1 86 ? -17.498 -0.200 11.225 1.00 97.69 86 GLN A CA 1
ATOM 657 C C . GLN A 1 86 ? -17.426 0.743 10.020 1.00 97.69 86 GLN A C 1
ATOM 659 O O . GLN A 1 86 ? -18.027 1.818 10.064 1.00 97.69 86 GLN A O 1
ATOM 664 N N . LEU A 1 87 ? -16.777 0.325 8.930 1.00 96.94 87 LEU A N 1
ATOM 665 C CA . LEU A 1 87 ? -16.758 1.075 7.669 1.00 96.94 87 LEU A CA 1
ATOM 666 C C . LEU A 1 87 ? -18.173 1.232 7.086 1.00 96.94 87 LEU A C 1
ATOM 668 O O . LEU A 1 87 ? -18.555 2.319 6.658 1.00 96.94 87 LEU A O 1
ATOM 672 N N . GLN A 1 88 ? -19.001 0.182 7.154 1.00 95.75 88 GLN A N 1
ATOM 673 C CA . GLN A 1 88 ? -20.416 0.241 6.752 1.00 95.75 88 GLN A CA 1
ATOM 674 C C . GLN A 1 88 ? -21.247 1.219 7.593 1.00 95.75 88 GLN A C 1
ATOM 676 O O . GLN A 1 88 ? -22.247 1.745 7.114 1.00 95.75 88 GLN A O 1
ATOM 681 N N . ARG A 1 89 ? -20.825 1.504 8.830 1.00 95.31 89 ARG A N 1
ATOM 682 C CA . ARG A 1 89 ? -21.421 2.529 9.704 1.00 95.31 89 ARG A CA 1
ATOM 683 C C . ARG A 1 89 ? -20.836 3.925 9.464 1.00 95.31 89 ARG A C 1
ATOM 685 O O . ARG A 1 89 ? -20.924 4.780 10.341 1.00 95.31 89 ARG A O 1
ATOM 692 N N . HIS A 1 90 ? -20.241 4.151 8.293 1.00 93.56 90 HIS A N 1
ATOM 693 C CA . HIS A 1 90 ? -19.654 5.419 7.856 1.00 93.56 90 HIS A CA 1
ATOM 694 C C . HIS A 1 90 ? -18.454 5.907 8.676 1.00 93.56 90 HIS A C 1
ATOM 696 O O . HIS A 1 90 ? -18.067 7.070 8.552 1.00 93.56 90 HIS A O 1
ATOM 702 N N . LYS A 1 91 ? -17.823 5.039 9.479 1.00 95.62 91 LYS A N 1
ATOM 703 C CA . LYS A 1 91 ? -16.485 5.345 9.994 1.00 95.62 91 LYS A CA 1
ATOM 704 C C . LYS A 1 91 ? -15.470 5.206 8.869 1.00 95.62 91 LYS A C 1
ATOM 706 O O . LYS A 1 91 ? -15.618 4.353 7.999 1.00 95.62 91 LYS A O 1
ATOM 711 N N . ASN A 1 92 ? -14.411 6.001 8.909 1.00 95.12 92 ASN A N 1
ATOM 712 C CA . ASN A 1 92 ? -13.234 5.765 8.079 1.00 95.12 92 ASN A CA 1
ATOM 713 C C . ASN A 1 92 ? -12.173 4.959 8.848 1.00 95.12 92 ASN A C 1
ATOM 715 O O . ASN A 1 92 ? -12.211 4.849 10.075 1.00 95.12 92 ASN A O 1
ATOM 719 N N . ILE A 1 93 ? -11.202 4.398 8.126 1.00 97.25 93 ILE A N 1
ATOM 720 C CA . ILE A 1 93 ? -10.193 3.514 8.726 1.00 97.25 93 ILE A CA 1
ATOM 721 C C . ILE A 1 93 ? -9.309 4.218 9.772 1.00 97.25 93 ILE A C 1
ATOM 723 O O . ILE A 1 93 ? -8.882 3.583 10.733 1.00 97.25 93 ILE A O 1
ATOM 727 N N . LEU A 1 94 ? -9.076 5.529 9.631 1.00 96.31 94 LEU A N 1
ATOM 728 C CA . LEU A 1 94 ? -8.297 6.318 10.591 1.00 96.31 94 LEU A CA 1
ATOM 729 C C . LEU A 1 94 ? -9.069 6.519 11.898 1.00 96.31 94 LEU A C 1
ATOM 731 O O . LEU A 1 94 ? -8.489 6.428 12.975 1.00 96.31 94 LEU A O 1
ATOM 735 N N . GLN A 1 95 ? -10.381 6.752 11.822 1.00 96.94 95 GLN A N 1
ATOM 736 C CA . GLN A 1 95 ? -11.252 6.821 12.997 1.00 96.94 95 GLN A CA 1
ATOM 737 C C . GLN A 1 95 ? -11.247 5.492 13.750 1.00 96.94 95 GLN A C 1
ATOM 739 O O . GLN A 1 95 ? -11.047 5.488 14.961 1.00 96.94 95 GLN A O 1
ATOM 744 N N . ILE A 1 96 ? -11.377 4.371 13.033 1.00 97.50 96 ILE A N 1
ATOM 745 C CA . ILE A 1 96 ? -11.304 3.032 13.635 1.00 97.50 96 ILE A CA 1
ATOM 746 C C . ILE A 1 96 ? -9.940 2.838 14.313 1.00 97.50 96 ILE A C 1
ATOM 748 O O . ILE A 1 96 ? -9.884 2.439 15.470 1.00 97.50 96 ILE A O 1
ATOM 752 N N . ALA A 1 97 ? -8.837 3.176 13.641 1.00 97.12 97 ALA A N 1
ATOM 753 C CA . ALA A 1 97 ? -7.497 3.049 14.212 1.00 97.12 97 ALA A CA 1
ATOM 754 C C . ALA A 1 97 ? -7.281 3.904 15.472 1.00 97.12 97 ALA A C 1
ATOM 756 O O . ALA A 1 97 ? -6.670 3.434 16.433 1.00 97.12 97 ALA A O 1
ATOM 757 N N . ASN A 1 98 ? -7.825 5.123 15.497 1.00 95.56 98 ASN A N 1
ATOM 758 C CA . ASN A 1 98 ? -7.769 6.003 16.663 1.00 95.56 98 ASN A CA 1
ATOM 759 C C . ASN A 1 98 ? -8.564 5.452 17.852 1.00 95.56 98 ASN A C 1
ATOM 761 O O . ASN A 1 98 ? -8.071 5.466 18.978 1.00 95.56 98 ASN A O 1
ATOM 765 N N . GLU A 1 99 ? -9.770 4.938 17.612 1.00 95.62 99 GLU A N 1
ATOM 766 C CA . GLU A 1 99 ? -10.604 4.329 18.656 1.00 95.62 99 GLU A CA 1
ATOM 767 C C . GLU A 1 99 ? -9.999 3.042 19.222 1.00 95.62 99 GLU A C 1
ATOM 769 O O . GLU A 1 99 ? -10.209 2.727 20.389 1.00 95.62 99 GLU A O 1
ATOM 774 N N . GLN A 1 100 ? -9.239 2.308 18.407 1.00 95.56 100 GLN A N 1
ATOM 775 C CA . GLN A 1 100 ? -8.500 1.118 18.836 1.00 95.56 100 GLN A CA 1
ATOM 776 C C . GLN A 1 100 ? -7.103 1.444 19.385 1.00 95.56 100 GLN A C 1
ATOM 778 O O . GLN A 1 100 ? -6.329 0.531 19.659 1.00 95.56 100 GLN A O 1
ATOM 783 N N . HIS A 1 101 ? -6.776 2.731 19.555 1.00 93.06 101 HIS A N 1
ATOM 784 C CA . HIS A 1 101 ? -5.511 3.205 20.117 1.00 93.06 101 HIS A CA 1
ATOM 785 C C . HIS A 1 101 ? -4.266 2.610 19.440 1.00 93.06 101 HIS A C 1
ATOM 787 O O . HIS A 1 101 ? -3.313 2.224 20.120 1.00 93.06 101 HIS A O 1
ATOM 793 N N . LEU A 1 102 ? -4.259 2.534 18.102 1.00 93.88 102 LEU A N 1
ATOM 794 C CA . LEU A 1 102 ? -3.081 2.050 17.381 1.00 93.88 102 LEU A CA 1
ATOM 795 C C . LEU A 1 102 ? -1.829 2.871 17.707 1.00 93.88 102 LEU A C 1
ATOM 797 O O . LEU A 1 102 ? -1.871 4.098 17.818 1.00 93.88 102 LEU A O 1
ATOM 801 N N . ASP A 1 103 ? -0.684 2.187 17.760 1.00 95.50 103 ASP A N 1
ATOM 802 C CA . ASP A 1 103 ? 0.616 2.843 17.845 1.00 95.50 103 ASP A CA 1
ATOM 803 C C . ASP A 1 103 ? 0.965 3.501 16.500 1.00 95.50 103 ASP A C 1
ATOM 805 O O . ASP A 1 103 ? 1.555 2.896 15.599 1.00 95.50 103 ASP A O 1
ATOM 809 N N . TRP A 1 104 ? 0.611 4.778 16.371 1.00 96.62 104 TRP A N 1
ATOM 810 C CA . TRP A 1 104 ? 0.892 5.578 15.182 1.00 96.62 104 TRP A CA 1
ATOM 811 C C . TRP A 1 104 ? 2.380 5.680 14.846 1.00 96.62 104 TRP A C 1
ATOM 813 O O . TRP A 1 104 ? 2.736 5.787 13.671 1.00 96.62 104 TRP A O 1
ATOM 823 N N . LYS A 1 105 ? 3.270 5.605 15.839 1.00 96.75 105 LYS A N 1
ATOM 824 C CA . LYS A 1 105 ? 4.716 5.627 15.603 1.00 96.75 105 LYS A CA 1
ATOM 825 C C . LYS A 1 105 ? 5.166 4.334 14.932 1.00 96.75 105 LYS A C 1
ATOM 827 O O . LYS A 1 105 ? 5.958 4.384 13.985 1.00 96.75 105 LYS A O 1
ATOM 832 N N . GLN A 1 106 ? 4.638 3.196 15.379 1.00 96.94 106 GLN A N 1
ATOM 833 C CA . GLN A 1 106 ? 4.887 1.906 14.742 1.00 96.94 106 GLN A CA 1
ATOM 834 C C . GLN A 1 106 ? 4.310 1.872 13.322 1.00 96.94 106 GLN A C 1
ATOM 836 O O . GLN A 1 106 ? 5.033 1.533 12.385 1.00 96.94 106 GLN A O 1
ATOM 841 N N . VAL A 1 107 ? 3.064 2.325 13.134 1.00 97.88 107 VAL A N 1
ATOM 842 C CA . VAL A 1 107 ? 2.429 2.419 11.804 1.00 97.88 107 VAL A CA 1
ATOM 843 C C . VAL A 1 107 ? 3.261 3.286 10.857 1.00 97.88 107 VAL A C 1
ATOM 845 O O . VAL A 1 107 ? 3.538 2.874 9.733 1.00 97.88 107 VAL A O 1
ATOM 848 N N . ALA A 1 108 ? 3.718 4.463 11.298 1.00 98.06 108 ALA A N 1
ATOM 849 C CA . ALA A 1 108 ? 4.559 5.340 10.484 1.00 98.06 108 ALA A CA 1
ATOM 850 C C . ALA A 1 108 ? 5.890 4.679 10.094 1.00 98.06 108 ALA A C 1
ATOM 852 O O . ALA A 1 108 ? 6.345 4.819 8.956 1.00 98.06 108 ALA A O 1
ATOM 853 N N . SER A 1 109 ? 6.518 3.966 11.033 1.00 97.94 109 SER A N 1
ATOM 854 C CA . SER A 1 109 ? 7.769 3.239 10.805 1.00 97.94 109 SER A CA 1
ATOM 855 C C . SER A 1 109 ? 7.595 2.133 9.766 1.00 97.94 109 SER A C 1
ATOM 857 O O . SER A 1 109 ? 8.366 2.058 8.807 1.00 97.94 109 SER A O 1
ATOM 859 N N . ASP A 1 110 ? 6.561 1.309 9.908 1.00 97.94 110 ASP A N 1
ATOM 860 C CA . ASP A 1 110 ? 6.334 0.169 9.021 1.00 97.94 110 ASP A CA 1
ATOM 861 C C . ASP A 1 110 ? 5.845 0.603 7.639 1.00 97.94 110 ASP A C 1
ATOM 863 O O . ASP A 1 110 ? 6.357 0.107 6.634 1.00 97.94 110 A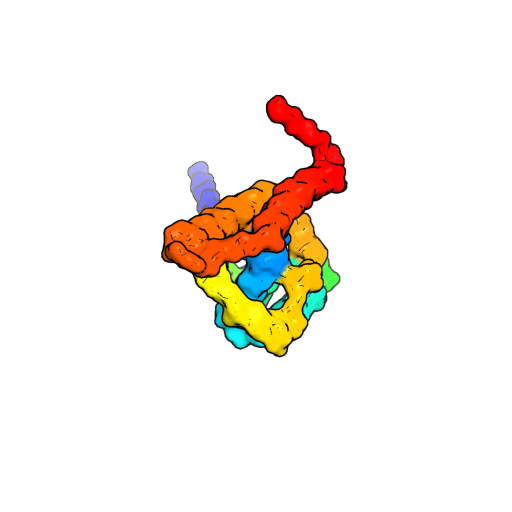SP A O 1
ATOM 867 N N . ALA A 1 111 ? 4.973 1.612 7.563 1.00 98.31 111 ALA A N 1
ATOM 868 C CA . ALA A 1 111 ? 4.575 2.213 6.293 1.00 98.31 111 ALA A CA 1
ATOM 869 C C . ALA A 1 111 ? 5.781 2.818 5.551 1.00 98.31 111 ALA A C 1
ATOM 871 O O . ALA A 1 111 ? 5.925 2.639 4.342 1.00 98.31 111 ALA A O 1
ATOM 872 N N . LYS A 1 112 ? 6.711 3.469 6.267 1.00 98.12 112 LYS A N 1
ATOM 873 C CA . LYS A 1 112 ? 7.958 3.977 5.674 1.00 98.12 112 LYS A CA 1
ATOM 874 C C . LYS A 1 112 ? 8.845 2.849 5.139 1.00 98.12 112 LYS A C 1
ATOM 876 O O . LYS A 1 112 ? 9.407 2.989 4.054 1.00 98.12 112 LYS A O 1
ATOM 881 N N . LYS A 1 113 ? 8.981 1.738 5.872 1.00 97.81 113 LYS A N 1
ATOM 882 C CA . LYS A 1 113 ? 9.730 0.562 5.390 1.00 97.81 113 LYS A CA 1
ATOM 883 C C . LYS A 1 113 ? 9.094 -0.017 4.131 1.00 97.81 113 LYS A C 1
ATOM 885 O O . LYS A 1 113 ? 9.818 -0.372 3.208 1.00 97.81 113 LYS A O 1
ATOM 890 N N . LEU A 1 114 ? 7.765 -0.099 4.084 1.00 97.69 114 LEU A N 1
ATOM 891 C CA . LEU A 1 114 ? 7.046 -0.579 2.909 1.00 97.69 114 LEU A CA 1
ATOM 892 C C . LEU A 1 114 ? 7.241 0.346 1.700 1.00 97.69 114 LEU A C 1
ATOM 894 O O . LEU A 1 114 ? 7.546 -0.149 0.621 1.00 97.69 114 LEU A O 1
ATOM 898 N N . ASN A 1 115 ? 7.184 1.668 1.882 1.00 98.06 115 ASN A N 1
ATOM 899 C CA . ASN A 1 115 ? 7.525 2.614 0.813 1.00 98.06 115 ASN A CA 1
ATOM 900 C C . ASN A 1 115 ? 8.949 2.373 0.274 1.00 98.06 115 ASN A C 1
ATOM 902 O O . ASN A 1 115 ? 9.136 2.284 -0.936 1.00 98.06 115 ASN A O 1
ATOM 906 N N . GLY A 1 116 ? 9.931 2.139 1.153 1.00 96.88 116 GLY A N 1
ATOM 907 C CA . GLY A 1 116 ? 11.287 1.759 0.732 1.00 96.88 116 GLY A CA 1
ATOM 908 C C . GLY A 1 116 ? 11.360 0.415 -0.011 1.00 96.88 116 GLY A C 1
ATOM 909 O O . GLY A 1 116 ? 12.176 0.257 -0.915 1.00 96.88 116 GLY A O 1
ATOM 910 N N . LYS A 1 117 ? 10.490 -0.552 0.318 1.00 96.88 117 LYS A N 1
ATOM 911 C CA . LYS A 1 117 ? 10.366 -1.806 -0.447 1.00 96.88 117 LYS A CA 1
ATOM 912 C C . LYS A 1 117 ? 9.777 -1.571 -1.837 1.00 96.88 117 LYS A C 1
ATOM 914 O O . LYS A 1 117 ? 10.215 -2.228 -2.773 1.00 96.88 117 LYS A O 1
ATOM 919 N N . PHE A 1 118 ? 8.823 -0.651 -1.990 1.00 97.50 118 PHE A N 1
ATOM 920 C CA . PHE A 1 118 ? 8.288 -0.304 -3.310 1.00 97.50 118 PHE A CA 1
ATOM 921 C C . PHE A 1 118 ? 9.359 0.309 -4.204 1.00 97.50 118 PHE A C 1
ATOM 923 O O . PHE A 1 118 ? 9.471 -0.082 -5.357 1.00 97.50 118 PHE A O 1
ATOM 930 N N . GLU A 1 119 ? 10.176 1.210 -3.666 1.00 96.19 119 GLU A N 1
ATOM 931 C CA . GLU A 1 119 ? 11.310 1.805 -4.378 1.00 96.19 119 GLU A CA 1
ATOM 932 C C . GLU A 1 119 ? 12.286 0.740 -4.914 1.00 96.19 119 GLU A C 1
ATOM 934 O O . GLU A 1 119 ? 12.591 0.709 -6.108 1.00 96.19 119 GLU A O 1
ATOM 939 N N . ASP A 1 120 ? 12.710 -0.191 -4.054 1.00 95.88 120 ASP A N 1
ATOM 940 C CA . ASP A 1 120 ? 13.564 -1.322 -4.445 1.00 95.88 120 ASP A CA 1
ATOM 941 C C . ASP A 1 120 ? 12.872 -2.258 -5.454 1.00 95.88 120 ASP A C 1
ATOM 943 O O . ASP A 1 120 ? 13.494 -2.724 -6.411 1.00 95.88 120 ASP A O 1
ATOM 947 N N . ALA A 1 121 ? 11.572 -2.505 -5.290 1.00 96.25 121 ALA A N 1
ATOM 948 C CA . ALA A 1 121 ? 10.804 -3.340 -6.205 1.00 96.25 121 ALA A CA 1
ATOM 949 C C . ALA A 1 121 ? 10.616 -2.685 -7.586 1.00 96.25 121 ALA A C 1
ATOM 951 O O . ALA A 1 121 ? 10.704 -3.384 -8.592 1.00 96.25 121 ALA A O 1
ATOM 952 N N . ILE A 1 122 ? 10.438 -1.360 -7.663 1.00 95.06 122 ILE A N 1
ATOM 953 C CA . ILE A 1 122 ? 10.423 -0.603 -8.929 1.00 95.06 122 ILE A CA 1
ATOM 954 C C . ILE A 1 122 ? 11.770 -0.735 -9.628 1.00 95.06 122 ILE A C 1
ATOM 956 O O . ILE A 1 122 ? 11.824 -1.074 -10.810 1.00 95.06 122 ILE A O 1
ATOM 960 N N . TYR A 1 123 ? 12.863 -0.530 -8.898 1.00 94.00 123 TYR A N 1
ATOM 961 C CA . TYR A 1 123 ? 14.202 -0.698 -9.449 1.00 94.00 123 TYR A CA 1
ATOM 962 C C . TYR A 1 123 ? 14.410 -2.112 -10.017 1.00 94.00 123 TYR A C 1
ATOM 964 O O . TYR A 1 123 ? 14.809 -2.271 -11.170 1.00 94.00 123 TYR A O 1
ATOM 972 N N . LYS A 1 124 ? 14.068 -3.151 -9.246 1.00 93.38 124 LYS A N 1
ATOM 973 C CA . LYS A 1 124 ? 14.179 -4.556 -9.676 1.00 93.38 124 LYS A CA 1
ATOM 974 C C . LYS A 1 124 ? 13.286 -4.889 -10.867 1.00 93.38 124 LYS A C 1
ATOM 976 O O . LYS A 1 124 ? 13.742 -5.592 -11.765 1.00 93.38 124 LYS A O 1
ATOM 981 N N . HIS A 1 125 ? 12.064 -4.361 -10.900 1.00 93.38 125 HIS A N 1
ATOM 982 C CA . HIS A 1 125 ? 11.142 -4.531 -12.021 1.00 93.38 125 HIS A CA 1
ATOM 983 C C . HIS A 1 125 ? 11.778 -4.075 -13.337 1.00 93.38 125 HIS A C 1
ATOM 985 O O . HIS A 1 125 ? 11.732 -4.793 -14.334 1.00 93.38 125 HIS A O 1
ATOM 991 N N . PHE A 1 126 ? 12.429 -2.910 -13.322 1.00 89.56 126 PHE A N 1
ATOM 992 C CA . PHE A 1 126 ? 13.072 -2.350 -14.509 1.00 89.56 126 PHE A CA 1
ATOM 993 C C . PHE A 1 126 ? 14.437 -2.953 -14.838 1.00 89.56 126 PHE A C 1
ATOM 995 O O . PHE A 1 126 ? 14.878 -2.847 -15.979 1.00 89.56 126 PHE A O 1
ATOM 1002 N N . LEU A 1 127 ? 15.092 -3.622 -13.886 1.00 90.25 127 LEU A N 1
ATOM 1003 C CA . LEU A 1 127 ? 16.228 -4.486 -14.203 1.00 90.25 127 LEU A CA 1
ATOM 1004 C C . LEU A 1 127 ? 15.779 -5.772 -14.902 1.00 90.25 127 LEU A C 1
ATOM 1006 O O . LEU A 1 127 ? 16.452 -6.231 -15.822 1.00 90.25 127 LEU A O 1
ATOM 1010 N N . ARG A 1 128 ? 14.671 -6.377 -14.452 1.00 90.06 128 ARG A N 1
ATOM 1011 C CA . ARG A 1 128 ? 14.127 -7.613 -15.025 1.00 90.06 128 ARG A CA 1
ATOM 1012 C C . ARG A 1 128 ? 12.652 -7.802 -14.658 1.00 90.06 128 ARG A C 1
ATOM 1014 O O . ARG A 1 128 ? 12.333 -8.216 -13.545 1.00 90.06 128 ARG A O 1
ATOM 1021 N N . SER A 1 129 ? 11.758 -7.607 -15.628 1.00 90.56 129 SER A N 1
ATOM 1022 C CA . SER A 1 129 ? 10.303 -7.673 -15.405 1.00 90.56 129 SER A CA 1
ATOM 1023 C C . SER A 1 129 ? 9.677 -9.064 -15.591 1.00 90.56 129 SER A C 1
ATOM 1025 O O . SER A 1 129 ? 8.520 -9.261 -15.220 1.00 90.56 129 SER A O 1
ATOM 1027 N N . ASP A 1 130 ? 10.399 -10.055 -16.129 1.00 90.56 130 ASP A N 1
ATOM 1028 C CA . ASP A 1 130 ? 9.830 -11.389 -16.400 1.00 90.56 130 ASP A CA 1
ATOM 1029 C C . ASP A 1 130 ? 9.270 -12.114 -15.165 1.00 90.56 130 ASP A C 1
ATOM 1031 O O . ASP A 1 130 ? 8.191 -12.707 -15.280 1.00 90.56 130 ASP A O 1
ATOM 1035 N N . PRO A 1 131 ? 9.928 -12.085 -13.982 1.00 92.88 131 PRO A N 1
ATOM 1036 C CA . PRO A 1 131 ? 9.372 -12.705 -12.780 1.00 92.88 131 PRO A CA 1
ATOM 1037 C C . PRO A 1 131 ? 8.035 -12.078 -12.376 1.00 92.88 131 PRO A C 1
ATOM 1039 O O . PRO A 1 131 ? 7.100 -12.794 -12.019 1.00 92.88 131 PRO A O 1
ATOM 1042 N N . ASP A 1 132 ? 7.922 -10.756 -12.504 1.00 92.88 132 ASP A N 1
ATOM 1043 C CA . ASP A 1 132 ? 6.701 -10.017 -12.191 1.00 92.88 132 ASP A CA 1
ATOM 1044 C C . ASP A 1 132 ? 5.565 -10.383 -13.146 1.00 92.88 132 ASP A C 1
ATOM 1046 O O . ASP A 1 132 ? 4.472 -10.727 -12.698 1.00 92.88 132 ASP A O 1
ATOM 1050 N N . LYS A 1 133 ? 5.835 -10.392 -14.457 1.00 91.00 133 LYS A N 1
ATOM 1051 C CA . LYS A 1 133 ? 4.856 -10.783 -15.487 1.00 91.00 133 LYS A CA 1
ATOM 1052 C C . LYS A 1 133 ? 4.396 -12.230 -15.311 1.00 91.00 133 LYS A C 1
ATOM 1054 O O . LYS A 1 133 ? 3.207 -12.523 -15.418 1.00 91.00 133 LYS A O 1
ATOM 1059 N N . SER A 1 134 ? 5.329 -13.130 -15.002 1.00 93.38 134 SER A N 1
ATOM 1060 C CA . SER A 1 134 ? 5.032 -14.547 -14.760 1.00 93.38 134 SER A CA 1
ATOM 1061 C C . SER A 1 134 ? 4.135 -14.727 -13.536 1.00 93.38 134 SER A C 1
ATOM 1063 O O . SER A 1 134 ? 3.170 -15.491 -13.582 1.00 93.38 134 SER A O 1
ATOM 1065 N N . ARG A 1 135 ? 4.414 -13.990 -12.454 1.00 95.38 135 ARG A N 1
ATOM 1066 C CA . ARG A 1 135 ? 3.591 -14.004 -11.241 1.00 95.38 135 ARG A CA 1
ATOM 1067 C C . ARG A 1 135 ? 2.208 -13.402 -11.481 1.00 95.38 135 ARG A C 1
ATOM 1069 O O . ARG A 1 135 ? 1.222 -13.969 -11.020 1.00 95.38 135 ARG A O 1
ATOM 1076 N N . ASP A 1 136 ? 2.117 -12.305 -12.231 1.00 94.12 136 ASP A N 1
ATOM 1077 C CA . ASP A 1 136 ? 0.842 -11.683 -12.612 1.00 94.12 136 ASP A CA 1
ATOM 1078 C C . ASP A 1 136 ? -0.053 -12.642 -13.394 1.00 94.12 136 ASP A C 1
ATOM 1080 O O . ASP A 1 136 ? -1.232 -12.791 -13.063 1.00 94.12 136 ASP A O 1
ATOM 1084 N N . LEU A 1 137 ? 0.521 -13.378 -14.346 1.00 94.62 137 LEU A N 1
ATOM 1085 C CA . LEU A 1 137 ? -0.197 -14.407 -15.089 1.00 94.62 137 LEU A CA 1
ATOM 1086 C C . LEU A 1 137 ? -0.642 -15.570 -14.188 1.00 94.62 137 LEU A C 1
ATOM 1088 O O . LEU A 1 137 ? -1.804 -15.977 -14.240 1.00 94.62 137 LEU A O 1
ATOM 1092 N N . ALA A 1 138 ? 0.260 -16.093 -13.353 1.00 96.56 138 ALA A N 1
ATOM 1093 C CA . ALA A 1 138 ? -0.024 -17.225 -12.469 1.00 96.56 138 ALA A CA 1
ATOM 1094 C C . ALA A 1 138 ? -1.142 -16.912 -11.462 1.00 96.56 138 ALA A C 1
ATOM 1096 O O . ALA A 1 138 ? -2.008 -17.746 -11.198 1.00 96.56 138 ALA A O 1
ATOM 1097 N N . GLU A 1 139 ? -1.153 -15.691 -10.933 1.00 95.88 139 GLU A N 1
ATOM 1098 C CA . GLU A 1 139 ? -2.149 -15.227 -9.967 1.00 95.88 139 GLU A CA 1
ATOM 1099 C C . GLU A 1 139 ? -3.407 -14.640 -10.630 1.00 95.88 139 GLU A C 1
ATOM 1101 O O . GLU A 1 139 ? -4.338 -14.250 -9.923 1.00 95.88 139 GLU A O 1
ATOM 1106 N N . LYS A 1 140 ? -3.461 -14.600 -11.972 1.00 95.25 140 LYS A N 1
ATOM 1107 C CA . LYS A 1 140 ? -4.547 -13.995 -12.770 1.00 95.25 140 LYS A CA 1
ATOM 1108 C C . LYS A 1 140 ? -4.847 -12.554 -12.352 1.00 95.25 140 LYS A C 1
ATOM 1110 O O . LYS A 1 140 ? -6.005 -12.145 -12.255 1.00 95.25 140 LYS A O 1
ATOM 1115 N N . TYR A 1 141 ? -3.797 -11.804 -12.055 1.00 95.00 141 TYR A N 1
ATOM 1116 C CA . TYR A 1 141 ? -3.904 -10.432 -11.597 1.00 95.00 141 TYR A CA 1
ATOM 1117 C C . TYR A 1 141 ? -3.870 -9.457 -12.773 1.00 95.00 141 TYR A C 1
ATOM 1119 O O . TYR A 1 141 ? -3.027 -9.568 -13.660 1.00 95.00 141 TYR A O 1
ATOM 1127 N N . ASP A 1 142 ? -4.757 -8.466 -12.733 1.00 90.50 142 ASP A N 1
ATOM 1128 C CA . ASP A 1 142 ? -4.819 -7.371 -13.697 1.00 90.50 142 ASP A CA 1
ATOM 1129 C C . ASP A 1 142 ? -4.832 -6.034 -12.945 1.00 90.50 142 ASP A C 1
ATOM 1131 O O . ASP A 1 142 ? -5.816 -5.675 -12.290 1.00 90.50 142 ASP A O 1
ATOM 1135 N N . ALA A 1 143 ? -3.732 -5.285 -13.050 1.00 90.25 143 ALA A N 1
ATOM 1136 C CA . ALA A 1 143 ? -3.574 -3.993 -12.388 1.00 90.25 143 ALA A CA 1
ATOM 1137 C C . ALA A 1 143 ? -4.599 -2.948 -12.862 1.00 90.25 143 ALA A C 1
ATOM 1139 O O . ALA A 1 143 ? -4.978 -2.061 -12.091 1.00 90.25 143 ALA A O 1
ATOM 1140 N N . THR A 1 144 ? -5.088 -3.059 -14.101 1.00 88.88 144 THR A N 1
ATOM 1141 C CA . THR A 1 144 ? -6.102 -2.140 -14.640 1.00 88.88 144 THR A CA 1
ATOM 1142 C C . THR A 1 144 ? -7.464 -2.342 -13.975 1.00 88.88 144 THR A C 1
ATOM 1144 O O . THR A 1 144 ? -8.248 -1.399 -13.878 1.00 88.88 144 THR A O 1
ATOM 1147 N N . GLN A 1 145 ? -7.717 -3.540 -13.439 1.00 88.75 145 GLN A N 1
ATOM 1148 C CA . GLN A 1 145 ? -8.953 -3.885 -12.735 1.00 88.75 145 GLN A CA 1
ATOM 1149 C C . GLN A 1 145 ? -8.844 -3.731 -11.215 1.00 88.75 145 GLN A C 1
ATOM 1151 O O . GLN A 1 145 ? -9.846 -3.828 -10.511 1.00 88.75 145 GLN A O 1
ATOM 1156 N N . ASP A 1 146 ? -7.653 -3.505 -10.669 1.00 91.06 146 ASP A N 1
ATOM 1157 C CA . ASP A 1 146 ? -7.406 -3.378 -9.225 1.00 91.06 146 ASP A CA 1
ATOM 1158 C C . ASP A 1 146 ? -7.672 -1.956 -8.666 1.00 91.06 146 ASP A C 1
ATOM 1160 O O . ASP A 1 146 ? -7.191 -1.565 -7.603 1.00 91.06 146 ASP A O 1
ATOM 1164 N N . TRP A 1 147 ? -8.451 -1.151 -9.389 1.00 89.69 147 TRP A N 1
ATOM 1165 C CA . TRP A 1 147 ? -8.952 0.139 -8.905 1.00 89.69 147 TRP A CA 1
ATOM 1166 C C . TRP A 1 147 ? -10.110 -0.054 -7.911 1.00 89.69 147 TRP A C 1
ATOM 1168 O O . TRP A 1 147 ? -11.007 -0.868 -8.143 1.00 89.69 147 TRP A O 1
ATOM 1178 N N . VAL A 1 148 ? -10.141 0.756 -6.848 1.00 93.31 148 VAL A N 1
ATOM 1179 C CA . VAL A 1 148 ? -11.326 0.965 -5.989 1.00 93.31 148 VAL A CA 1
ATOM 1180 C C . VAL A 1 148 ? -11.659 2.456 -5.880 1.00 93.31 148 VAL A C 1
ATOM 1182 O O . VAL A 1 148 ? -10.831 3.309 -6.193 1.00 93.31 148 VAL A O 1
ATOM 1185 N N . ASN A 1 149 ? -12.868 2.809 -5.428 1.00 92.62 149 ASN A N 1
ATOM 1186 C CA . ASN A 1 149 ? -13.285 4.218 -5.378 1.00 92.62 149 ASN A CA 1
ATOM 1187 C C . ASN A 1 149 ? -12.432 5.051 -4.411 1.00 92.62 149 ASN A C 1
ATOM 1189 O O . ASN A 1 149 ? -12.175 6.215 -4.701 1.00 92.62 149 ASN A O 1
ATOM 1193 N N . ALA A 1 150 ? -11.965 4.463 -3.304 1.00 94.31 150 ALA A N 1
ATOM 1194 C CA . ALA A 1 150 ? -11.095 5.150 -2.344 1.00 94.31 150 ALA A CA 1
ATOM 1195 C C . ALA A 1 150 ? -9.736 5.576 -2.928 1.00 94.31 150 ALA A C 1
ATOM 1197 O O . ALA A 1 150 ? -9.103 6.485 -2.402 1.00 94.31 150 ALA A O 1
ATOM 1198 N N . ASP A 1 151 ? -9.287 4.984 -4.039 1.00 93.19 151 ASP A N 1
ATOM 1199 C CA . ASP A 1 151 ? -8.050 5.418 -4.697 1.00 93.19 151 ASP A CA 1
ATOM 1200 C C . ASP A 1 151 ? -8.189 6.830 -5.313 1.00 93.19 151 ASP A C 1
ATOM 1202 O O . ASP A 1 151 ? -7.188 7.480 -5.596 1.00 93.19 151 ASP A O 1
ATOM 1206 N N . ARG A 1 152 ? -9.421 7.345 -5.474 1.00 90.31 152 ARG A N 1
ATOM 1207 C CA . ARG A 1 152 ? -9.692 8.725 -5.924 1.00 90.31 152 ARG A CA 1
ATOM 1208 C C . ARG A 1 152 ? -9.389 9.789 -4.866 1.00 90.31 152 ARG A C 1
ATOM 1210 O O . ARG A 1 152 ? -9.401 10.971 -5.182 1.00 90.31 152 ARG A O 1
ATOM 1217 N N . GLU A 1 153 ? -9.161 9.390 -3.616 1.00 90.69 153 GLU A N 1
ATOM 1218 C CA . GLU A 1 153 ? -8.834 10.308 -2.513 1.00 90.69 153 GLU A CA 1
ATOM 1219 C C . GLU A 1 153 ? -7.353 10.728 -2.507 1.00 90.69 153 GLU A C 1
ATOM 1221 O O . GLU A 1 153 ? -6.940 11.586 -1.716 1.00 90.69 153 GLU A O 1
ATOM 1226 N N . VAL A 1 154 ? -6.542 10.121 -3.380 1.00 90.06 154 VAL A N 1
ATOM 1227 C CA . VAL A 1 154 ? -5.170 10.556 -3.645 1.00 90.06 154 VAL A CA 1
ATOM 1228 C C . VAL A 1 154 ? -5.213 11.869 -4.419 1.00 90.06 154 VAL A C 1
ATOM 1230 O O . VAL A 1 154 ? -5.898 11.993 -5.432 1.00 90.06 154 VAL A O 1
ATOM 1233 N N . THR A 1 155 ? -4.479 12.862 -3.932 1.00 91.94 155 THR A N 1
ATOM 1234 C CA . THR A 1 155 ? -4.432 14.192 -4.550 1.00 91.94 155 THR A CA 1
ATOM 1235 C C . THR A 1 155 ? -3.391 14.267 -5.664 1.00 91.94 155 THR A C 1
ATOM 1237 O O . THR A 1 155 ? -2.413 13.526 -5.661 1.00 91.94 155 THR A O 1
ATOM 1240 N N . GLU A 1 156 ? -3.564 15.208 -6.592 1.00 90.00 156 GLU A N 1
ATOM 1241 C CA . GLU A 1 156 ? -2.616 15.449 -7.690 1.00 90.00 156 GLU A CA 1
ATOM 1242 C C . GLU A 1 156 ? -1.164 15.655 -7.203 1.00 90.00 156 GLU A C 1
ATOM 1244 O O . GLU A 1 156 ? -0.296 14.931 -7.688 1.00 90.00 156 GLU A O 1
ATOM 1249 N N . PRO A 1 157 ? -0.869 16.472 -6.166 1.00 94.00 157 PRO A N 1
ATOM 1250 C CA . PRO A 1 157 ? 0.503 16.596 -5.656 1.00 94.00 157 PRO A CA 1
ATOM 1251 C C . PRO A 1 157 ? 1.088 15.290 -5.099 1.00 94.00 157 PRO A C 1
ATOM 1253 O O . PRO A 1 157 ? 2.298 15.075 -5.140 1.00 94.00 157 PRO A O 1
ATOM 1256 N N . GLU A 1 158 ? 0.248 14.406 -4.553 1.00 93.19 158 GLU A N 1
ATOM 1257 C CA . GLU A 1 158 ? 0.695 13.099 -4.059 1.00 93.19 158 GLU A CA 1
ATOM 1258 C C . GLU A 1 158 ? 1.013 12.150 -5.218 1.00 93.19 158 GLU A C 1
ATOM 1260 O O . GLU A 1 158 ? 1.983 11.394 -5.133 1.00 93.19 158 GLU A O 1
ATOM 1265 N N . VAL A 1 159 ? 0.237 12.215 -6.306 1.00 92.06 159 VAL A N 1
ATOM 1266 C CA . VAL A 1 159 ? 0.523 11.480 -7.547 1.00 92.06 159 VAL A CA 1
ATOM 1267 C C . VAL A 1 159 ? 1.824 11.975 -8.174 1.00 92.06 159 VAL A C 1
ATOM 1269 O O . VAL A 1 159 ? 2.657 11.149 -8.533 1.00 92.06 159 VAL A O 1
ATOM 1272 N N . GLU A 1 160 ? 2.047 13.289 -8.245 1.00 92.12 160 GLU A N 1
ATOM 1273 C CA . GLU A 1 160 ? 3.294 13.868 -8.766 1.00 92.12 160 GLU A CA 1
ATOM 1274 C C . GLU A 1 160 ? 4.520 13.412 -7.958 1.00 92.12 160 GLU A C 1
ATOM 1276 O O . GLU A 1 160 ? 5.524 12.985 -8.533 1.00 92.12 160 GLU A O 1
ATOM 1281 N N . GLU A 1 161 ? 4.442 13.438 -6.619 1.00 92.69 161 GLU A N 1
ATOM 1282 C CA . GLU A 1 161 ? 5.529 12.951 -5.758 1.00 92.69 161 GLU A CA 1
ATOM 1283 C C . GLU A 1 161 ? 5.795 11.454 -5.992 1.00 92.69 161 GLU A C 1
ATOM 1285 O O . GLU A 1 161 ? 6.950 11.034 -6.118 1.00 92.69 161 GLU A O 1
ATOM 1290 N N . ALA A 1 162 ? 4.740 10.641 -6.086 1.00 94.56 162 ALA A N 1
ATOM 1291 C CA . ALA A 1 162 ? 4.861 9.212 -6.361 1.00 94.56 162 ALA A CA 1
ATOM 1292 C C . ALA A 1 162 ? 5.453 8.933 -7.753 1.00 94.56 162 ALA A C 1
ATOM 1294 O O . ALA A 1 162 ? 6.326 8.072 -7.896 1.00 94.56 162 ALA A O 1
ATOM 1295 N N . GLN A 1 163 ? 5.041 9.694 -8.767 1.00 90.31 163 GLN A N 1
ATOM 1296 C CA . GLN A 1 163 ? 5.553 9.585 -10.129 1.00 90.31 163 GLN A CA 1
ATOM 1297 C C . GLN A 1 163 ? 7.033 9.965 -10.204 1.00 90.31 163 GLN A C 1
ATOM 1299 O O . GLN A 1 163 ? 7.806 9.263 -10.856 1.00 90.31 163 GLN A O 1
ATOM 1304 N N . ALA A 1 164 ? 7.460 11.016 -9.499 1.00 94.00 164 ALA A N 1
ATOM 1305 C CA . ALA A 1 164 ? 8.868 11.398 -9.430 1.00 94.00 164 ALA A CA 1
ATOM 1306 C C . ALA A 1 164 ? 9.740 10.271 -8.847 1.00 94.00 164 ALA A C 1
ATOM 1308 O O . ALA A 1 164 ? 10.814 9.980 -9.377 1.00 94.00 164 ALA A O 1
ATOM 1309 N N . ILE A 1 165 ? 9.260 9.590 -7.800 1.00 93.50 165 ILE A N 1
ATOM 1310 C CA . ILE A 1 165 ? 9.938 8.423 -7.212 1.00 93.50 165 ILE A CA 1
ATOM 1311 C C . ILE A 1 165 ? 10.007 7.268 -8.220 1.00 93.50 165 ILE A C 1
ATOM 1313 O O . ILE A 1 165 ? 11.069 6.673 -8.406 1.00 93.50 165 ILE A O 1
ATOM 1317 N N . TYR A 1 166 ? 8.898 6.960 -8.892 1.00 92.50 166 TYR A N 1
ATOM 1318 C CA . TYR A 1 166 ? 8.850 5.902 -9.901 1.00 92.50 166 TYR A CA 1
ATOM 1319 C C . TYR A 1 166 ? 9.838 6.152 -11.048 1.00 92.50 166 TYR A C 1
ATOM 1321 O O . TYR A 1 166 ? 10.640 5.278 -11.384 1.00 92.50 166 TYR A O 1
ATOM 1329 N N . VAL A 1 167 ? 9.821 7.364 -11.612 1.00 91.00 167 VAL A N 1
ATOM 1330 C CA . VAL A 1 167 ? 10.716 7.790 -12.698 1.00 91.00 167 VAL A CA 1
ATOM 1331 C C . VAL A 1 167 ? 12.177 7.701 -12.268 1.00 91.00 167 VAL A C 1
ATOM 1333 O O . VAL A 1 167 ? 12.985 7.129 -12.997 1.00 91.00 167 VAL A O 1
ATOM 1336 N N . LEU A 1 168 ? 12.510 8.181 -11.065 1.00 93.50 168 LEU A N 1
ATOM 1337 C CA . LEU A 1 168 ? 13.866 8.106 -10.521 1.00 93.50 168 LEU A CA 1
ATOM 1338 C C . LEU A 1 168 ? 14.405 6.667 -10.522 1.00 93.50 168 LEU A C 1
ATOM 1340 O O . LEU A 1 168 ? 15.518 6.417 -10.990 1.00 93.50 168 LEU A O 1
ATOM 1344 N N . TRP A 1 169 ? 13.629 5.715 -10.000 1.00 93.81 169 TRP A N 1
ATOM 1345 C CA . TRP A 1 169 ? 14.077 4.326 -9.876 1.00 93.81 169 TRP A CA 1
ATOM 1346 C C . TRP A 1 169 ? 14.081 3.576 -11.207 1.00 93.81 169 TRP A C 1
ATOM 1348 O O . TRP A 1 169 ? 15.002 2.791 -11.452 1.00 93.81 169 TRP A O 1
ATOM 1358 N N . ARG A 1 170 ? 13.129 3.870 -12.098 1.00 91.31 170 ARG A N 1
ATOM 1359 C CA . ARG A 1 170 ? 13.141 3.399 -13.489 1.00 91.31 170 ARG A CA 1
ATOM 1360 C C . ARG A 1 170 ? 14.413 3.834 -14.213 1.00 91.31 170 ARG A C 1
ATOM 1362 O O . ARG A 1 170 ? 15.108 3.006 -14.799 1.00 91.31 170 ARG A O 1
ATOM 1369 N N . ASP A 1 171 ? 14.734 5.122 -14.164 1.00 89.50 171 ASP A N 1
ATOM 1370 C CA . ASP A 1 171 ? 15.868 5.686 -14.901 1.00 89.50 171 ASP A CA 1
ATOM 1371 C C . ASP A 1 171 ? 17.202 5.180 -14.325 1.00 89.50 171 ASP A C 1
ATOM 1373 O O . ASP A 1 171 ? 18.142 4.857 -15.060 1.00 89.50 171 ASP A O 1
ATOM 1377 N N . ARG A 1 172 ? 17.270 4.996 -13.001 1.00 89.94 172 ARG A N 1
ATOM 1378 C CA . ARG A 1 172 ? 18.416 4.362 -12.338 1.00 89.94 172 ARG A CA 1
ATOM 1379 C C . ARG A 1 172 ? 18.629 2.908 -12.775 1.00 89.94 172 ARG A C 1
ATOM 1381 O O . ARG A 1 172 ? 19.773 2.487 -12.951 1.00 89.94 172 ARG A O 1
ATOM 1388 N N . ALA A 1 173 ? 17.562 2.138 -12.975 1.00 87.69 173 ALA A N 1
ATOM 1389 C CA . ALA A 1 173 ? 17.669 0.783 -13.516 1.00 87.69 173 ALA A CA 1
ATOM 1390 C C . ALA A 1 173 ? 18.150 0.798 -14.977 1.00 87.69 173 ALA A C 1
ATOM 1392 O O . ALA A 1 173 ? 19.074 0.062 -15.327 1.00 87.69 173 ALA A O 1
ATOM 1393 N N . GLY A 1 174 ? 17.608 1.700 -15.804 1.00 78.19 174 GLY A N 1
ATOM 1394 C CA . GLY A 1 174 ? 17.998 1.848 -17.212 1.00 78.19 174 GLY A CA 1
ATOM 1395 C C . GLY A 1 174 ? 19.474 2.216 -17.417 1.00 78.19 174 GLY A C 1
ATOM 1396 O O . GLY A 1 174 ? 20.112 1.707 -18.334 1.00 78.19 174 GLY A O 1
ATOM 1397 N N . THR A 1 175 ? 20.047 3.040 -16.536 1.00 80.19 175 THR A N 1
ATOM 1398 C CA . THR A 1 175 ? 21.480 3.406 -16.575 1.00 80.19 175 THR A C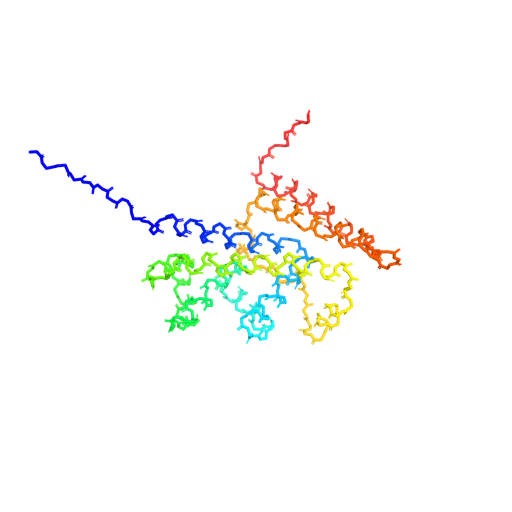A 1
ATOM 1399 C C . THR A 1 175 ? 22.415 2.291 -16.099 1.00 80.19 175 THR A C 1
ATOM 1401 O O . THR A 1 175 ? 23.557 2.218 -16.546 1.00 80.19 175 THR A O 1
ATOM 1404 N N . THR A 1 176 ? 21.938 1.398 -15.229 1.00 70.88 176 THR A N 1
ATOM 1405 C CA . THR A 1 176 ? 22.718 0.254 -14.719 1.00 70.88 176 THR A CA 1
ATOM 1406 C C . THR A 1 176 ? 22.661 -0.948 -15.673 1.00 70.88 176 THR A C 1
ATOM 1408 O O . THR A 1 176 ? 23.566 -1.779 -15.695 1.00 70.88 176 THR A O 1
ATOM 1411 N N . GLY A 1 177 ? 21.606 -1.033 -16.487 1.00 57.06 177 GLY A N 1
ATOM 1412 C CA . GLY A 1 177 ? 21.228 -2.215 -17.258 1.00 57.06 177 GLY A CA 1
ATOM 1413 C C . GLY A 1 177 ? 22.019 -2.532 -18.528 1.00 57.06 177 GLY A C 1
ATOM 1414 O O . GLY A 1 177 ? 21.634 -3.507 -19.162 1.00 57.06 177 GLY A O 1
ATOM 1415 N N . GLY A 1 178 ? 23.060 -1.768 -18.901 1.00 45.66 178 GLY A N 1
ATOM 1416 C CA . GLY A 1 178 ? 24.136 -2.083 -19.873 1.00 45.66 178 GLY A CA 1
ATOM 1417 C C . GLY A 1 178 ? 23.784 -2.538 -21.304 1.00 45.66 178 GLY A C 1
ATOM 1418 O O . GLY A 1 178 ? 24.385 -2.051 -22.254 1.00 45.66 178 GLY A O 1
ATOM 1419 N N . THR A 1 179 ? 22.827 -3.445 -21.485 1.00 44.56 179 THR A N 1
ATOM 1420 C CA . THR A 1 179 ? 22.388 -4.014 -22.765 1.00 44.56 179 THR A CA 1
ATOM 1421 C C . THR A 1 179 ? 20.975 -4.634 -22.747 1.00 44.56 179 THR A C 1
ATOM 1423 O O . THR A 1 179 ? 20.542 -5.091 -23.798 1.00 44.56 179 THR A O 1
ATOM 1426 N N . GLU A 1 180 ? 20.209 -4.632 -21.641 1.00 45.19 180 GLU A N 1
ATOM 1427 C CA . GLU A 1 180 ? 18.859 -5.265 -21.606 1.00 45.19 180 GLU A CA 1
ATOM 1428 C C . GLU A 1 180 ? 17.754 -4.471 -20.871 1.00 45.19 180 GLU A C 1
ATOM 1430 O O . GLU A 1 180 ? 16.600 -4.889 -20.843 1.00 45.19 180 GLU A O 1
ATOM 1435 N N . GLY A 1 181 ? 18.047 -3.280 -20.344 1.00 46.69 181 GLY A N 1
ATOM 1436 C CA . GLY A 1 181 ? 17.049 -2.399 -19.718 1.00 46.69 181 GLY A CA 1
ATOM 1437 C C . GLY A 1 181 ? 16.266 -1.552 -20.727 1.00 46.69 181 GLY A C 1
ATOM 1438 O O . GLY A 1 181 ? 16.266 -0.324 -20.632 1.00 46.69 181 GLY A O 1
ATOM 1439 N N . VAL A 1 182 ? 15.645 -2.160 -21.741 1.00 49.66 182 VAL A N 1
ATOM 1440 C CA . VAL A 1 182 ? 14.798 -1.404 -22.677 1.00 49.66 182 VAL A CA 1
ATOM 1441 C C . VAL A 1 182 ? 13.461 -1.141 -21.994 1.00 49.66 182 VAL A C 1
ATOM 1443 O O . VAL A 1 182 ? 12.569 -1.983 -22.037 1.00 49.66 182 VAL A O 1
ATOM 1446 N N . VAL A 1 183 ? 13.314 0.043 -21.382 1.00 55.84 183 VAL A N 1
ATOM 1447 C CA . VAL A 1 183 ? 11.991 0.586 -21.034 1.00 55.84 183 VAL A CA 1
ATOM 1448 C C . VAL A 1 183 ? 11.153 0.516 -22.302 1.00 55.84 183 VAL A C 1
ATOM 1450 O O . VAL A 1 183 ? 11.452 1.192 -23.295 1.00 55.84 183 VAL A O 1
ATOM 1453 N N . THR A 1 184 ? 10.147 -0.347 -22.298 1.00 58.16 184 THR A N 1
ATOM 1454 C CA . THR A 1 184 ? 9.341 -0.592 -23.485 1.00 58.16 184 THR A CA 1
ATOM 1455 C C . THR A 1 184 ? 8.588 0.683 -23.848 1.00 58.16 184 THR A C 1
ATOM 1457 O O . THR A 1 184 ? 8.244 1.504 -22.991 1.00 58.16 184 THR A O 1
ATOM 1460 N N . SER A 1 185 ? 8.274 0.862 -25.131 1.00 52.44 185 SER A N 1
ATOM 1461 C CA . SER A 1 185 ? 7.432 1.980 -25.574 1.00 52.44 185 SER A CA 1
ATOM 1462 C C . SER A 1 185 ? 6.096 2.016 -24.821 1.00 52.44 185 SER A C 1
ATOM 1464 O O . SER A 1 185 ? 5.573 3.093 -24.567 1.00 52.44 185 SER A O 1
ATOM 1466 N N . SER A 1 186 ? 5.581 0.854 -24.400 1.00 51.31 186 SER A N 1
ATOM 1467 C CA . SER A 1 186 ? 4.374 0.733 -23.576 1.00 51.31 186 SER A CA 1
ATOM 1468 C C . SER A 1 186 ? 4.550 1.302 -22.163 1.00 51.31 186 SER A C 1
ATOM 1470 O O . SER A 1 186 ? 3.645 1.962 -21.668 1.00 51.31 186 SER A O 1
ATOM 1472 N N . GLU A 1 187 ? 5.698 1.093 -21.518 1.00 58.41 187 GLU A N 1
ATOM 1473 C CA . GLU A 1 187 ? 5.994 1.626 -20.176 1.00 58.41 187 GLU A CA 1
ATOM 1474 C C . GLU A 1 187 ? 6.280 3.136 -20.216 1.00 58.41 187 GLU A C 1
ATOM 1476 O O . GLU A 1 187 ? 5.866 3.878 -19.320 1.00 58.41 187 GLU A O 1
ATOM 1481 N N . ARG A 1 188 ? 6.906 3.626 -21.298 1.00 57.38 188 ARG A N 1
ATOM 1482 C CA . ARG A 1 188 ? 7.019 5.074 -21.559 1.00 57.38 188 ARG A CA 1
ATOM 1483 C C . ARG A 1 188 ? 5.651 5.712 -21.794 1.00 57.38 188 ARG A C 1
ATOM 1485 O O . ARG A 1 188 ? 5.383 6.766 -21.230 1.00 57.38 188 ARG A O 1
ATOM 1492 N N . LEU A 1 189 ? 4.784 5.059 -22.571 1.00 54.16 189 LEU A N 1
ATOM 1493 C CA . LEU A 1 189 ? 3.422 5.527 -22.840 1.00 54.16 189 LEU A CA 1
ATOM 1494 C C . LEU A 1 189 ? 2.516 5.469 -21.603 1.00 54.16 189 LEU A C 1
ATOM 1496 O O . LEU A 1 189 ? 1.666 6.337 -21.438 1.00 54.16 189 LEU A O 1
ATOM 1500 N N . ALA A 1 190 ? 2.683 4.477 -20.724 1.00 54.97 190 ALA A N 1
ATOM 1501 C CA . ALA A 1 190 ? 1.985 4.432 -19.438 1.00 54.97 190 ALA A CA 1
ATOM 1502 C C . ALA A 1 190 ? 2.405 5.611 -18.547 1.00 54.97 190 ALA A C 1
ATOM 1504 O O . ALA A 1 190 ? 1.548 6.307 -18.010 1.00 54.97 190 ALA A O 1
ATOM 1505 N N . SER A 1 191 ? 3.711 5.908 -18.503 1.00 54.78 191 SER A N 1
ATOM 1506 C CA . SER A 1 191 ? 4.245 7.071 -17.782 1.00 54.78 191 SER A CA 1
ATOM 1507 C C . SER A 1 191 ? 3.720 8.402 -18.349 1.00 54.78 191 SER A C 1
ATOM 1509 O O . SER A 1 191 ? 3.370 9.288 -17.580 1.00 54.78 191 SER A O 1
ATOM 1511 N N . SER A 1 192 ? 3.613 8.546 -19.677 1.00 51.50 192 SER A N 1
ATOM 1512 C CA . SER A 1 192 ? 3.096 9.774 -20.310 1.00 51.50 192 SER A CA 1
ATOM 1513 C C . SER A 1 192 ? 1.570 9.907 -20.229 1.00 51.50 192 SER A C 1
ATOM 1515 O O . SER A 1 192 ? 1.050 11.013 -20.148 1.00 51.50 192 SER A O 1
ATOM 1517 N N . ARG A 1 193 ? 0.820 8.795 -20.216 1.00 52.75 193 ARG A N 1
ATOM 1518 C CA . ARG A 1 193 ? -0.641 8.821 -20.004 1.00 52.75 193 ARG A CA 1
ATOM 1519 C C . ARG A 1 193 ? -1.017 9.247 -18.591 1.00 52.75 193 ARG A C 1
ATOM 1521 O O . ARG A 1 193 ? -2.112 9.758 -18.403 1.00 52.75 193 ARG A O 1
ATOM 1528 N N . LEU A 1 194 ? -0.133 9.062 -17.615 1.00 52.59 194 LEU A N 1
ATOM 1529 C CA . LEU A 1 194 ? -0.321 9.604 -16.271 1.00 52.59 194 LEU A CA 1
ATOM 1530 C C . LEU A 1 194 ? -0.113 11.111 -16.208 1.00 52.59 194 LEU A C 1
ATOM 1532 O O . LEU A 1 194 ? -0.876 11.772 -15.517 1.00 52.59 194 LEU A O 1
ATOM 1536 N N . GLU A 1 195 ? 0.845 11.660 -16.963 1.00 48.06 195 GLU A N 1
ATOM 1537 C CA . GLU A 1 195 ? 0.965 13.117 -17.138 1.00 48.06 195 GLU A CA 1
ATOM 1538 C C . GLU A 1 195 ? -0.330 13.679 -17.751 1.00 48.06 195 GLU A C 1
ATOM 1540 O O . GLU A 1 195 ? -0.853 14.701 -17.313 1.00 48.06 195 GLU A O 1
ATOM 1545 N N . GLU A 1 196 ? -0.918 12.956 -18.708 1.00 43.72 196 GLU A N 1
ATOM 1546 C CA . GLU A 1 196 ? -2.188 13.317 -19.344 1.00 43.72 196 GLU A CA 1
ATOM 1547 C C . GLU A 1 196 ? -3.408 13.126 -18.412 1.00 43.72 196 GLU A C 1
ATOM 1549 O O . GLU A 1 196 ? -4.311 13.961 -18.403 1.00 43.72 196 GLU A O 1
ATOM 1554 N N . GLN A 1 197 ? -3.430 12.083 -17.571 1.00 44.78 197 GLN A N 1
ATOM 1555 C CA . GLN A 1 197 ? -4.481 11.848 -16.570 1.00 44.78 197 GLN A CA 1
ATOM 1556 C C . GLN A 1 197 ? -4.392 12.794 -15.366 1.00 44.78 197 GLN A C 1
ATOM 1558 O O . GLN A 1 197 ? -5.438 13.178 -14.850 1.00 44.78 197 GLN A O 1
ATOM 1563 N N . ALA A 1 198 ? -3.199 13.220 -14.941 1.00 47.97 198 ALA A N 1
ATOM 1564 C CA . ALA A 1 198 ? -3.035 14.294 -13.957 1.00 47.97 198 ALA A CA 1
ATOM 1565 C C . ALA A 1 198 ? -3.671 15.594 -14.484 1.00 47.97 198 ALA A C 1
ATOM 1567 O O . ALA A 1 198 ? -4.494 16.211 -13.806 1.00 47.97 198 ALA A O 1
ATOM 1568 N N . HIS A 1 199 ? -3.436 15.911 -15.763 1.00 41.91 199 HIS A N 1
ATOM 1569 C CA . HIS A 1 199 ? -4.107 17.017 -16.448 1.00 41.91 199 HIS A CA 1
ATOM 1570 C C . HIS A 1 199 ? -5.635 16.839 -16.591 1.00 41.91 199 HIS A C 1
ATOM 1572 O O . HIS A 1 199 ? -6.372 17.827 -16.511 1.00 41.91 199 HIS A O 1
ATOM 1578 N N . ASP A 1 200 ? -6.140 15.615 -16.781 1.00 38.22 200 ASP A N 1
ATOM 1579 C CA . ASP A 1 200 ? -7.578 15.355 -16.967 1.00 38.22 200 ASP A CA 1
ATOM 1580 C C . ASP A 1 200 ? -8.365 15.279 -15.639 1.00 38.22 200 ASP A C 1
ATOM 1582 O O . ASP A 1 200 ? -9.517 15.714 -15.566 1.00 38.22 200 ASP A O 1
ATOM 1586 N N . VAL A 1 201 ? -7.734 14.855 -14.536 1.00 45.19 201 VAL A N 1
ATOM 1587 C CA . VAL A 1 201 ? -8.291 14.981 -13.172 1.00 45.19 201 VAL A CA 1
ATOM 1588 C C . VAL A 1 201 ? -8.421 16.460 -12.770 1.00 45.19 201 VAL A C 1
ATOM 1590 O O . VAL A 1 201 ? -9.435 16.852 -12.180 1.00 45.19 201 VAL A O 1
ATOM 1593 N N . GLY A 1 202 ? -7.476 17.319 -13.172 1.00 43.50 202 GLY A N 1
ATOM 1594 C CA . GLY A 1 202 ? -7.605 18.779 -13.052 1.00 43.50 202 GLY A CA 1
ATOM 1595 C C . GLY A 1 202 ? -8.795 19.355 -13.841 1.00 43.50 202 GLY A C 1
ATOM 1596 O O . GLY A 1 202 ? -9.487 20.264 -13.374 1.00 43.50 202 GLY A O 1
ATOM 1597 N N . ARG A 1 203 ? -9.112 18.768 -15.003 1.00 36.81 203 ARG A N 1
ATOM 1598 C CA . ARG A 1 203 ? -10.271 19.139 -15.838 1.00 36.81 203 ARG A CA 1
ATOM 1599 C C . ARG A 1 203 ? -11.608 18.689 -15.249 1.00 36.81 203 ARG A C 1
ATOM 1601 O O . ARG A 1 203 ? -12.570 19.455 -15.273 1.00 36.81 203 ARG A O 1
ATOM 1608 N N . LEU A 1 204 ? -11.671 17.480 -14.689 1.00 38.59 204 LEU A N 1
ATOM 1609 C CA . LEU A 1 204 ? -12.878 16.911 -14.069 1.00 38.59 204 LEU A CA 1
ATOM 1610 C C . LEU A 1 204 ? -13.230 17.557 -12.718 1.00 38.59 204 LEU A C 1
ATOM 1612 O O . LEU A 1 204 ? -14.385 17.514 -12.301 1.00 38.59 204 LEU A O 1
ATOM 1616 N N . THR A 1 205 ? -12.264 18.200 -12.056 1.00 44.47 205 THR A N 1
ATOM 1617 C CA . THR A 1 205 ? -12.466 18.987 -10.823 1.00 44.47 205 THR A CA 1
ATOM 1618 C C . THR A 1 205 ? -12.766 20.471 -11.085 1.00 44.47 205 THR A C 1
ATOM 1620 O O . THR A 1 205 ? -12.934 21.244 -10.142 1.00 44.47 205 THR A O 1
ATOM 1623 N N . GLY A 1 206 ? -12.889 20.881 -12.356 1.00 37.50 206 GLY A N 1
ATOM 1624 C CA . GLY A 1 206 ? -13.288 22.237 -12.744 1.00 37.50 206 GLY A CA 1
ATOM 1625 C C . GLY A 1 206 ? -12.212 23.309 -12.545 1.00 37.50 206 GLY A C 1
ATOM 1626 O O . GLY A 1 206 ? -12.540 24.497 -12.532 1.00 37.50 206 GLY A O 1
ATOM 1627 N N . ARG A 1 207 ? -10.934 22.938 -12.395 1.00 41.62 207 ARG A N 1
ATOM 1628 C CA . ARG A 1 207 ? -9.851 23.918 -12.266 1.00 41.62 207 ARG A CA 1
ATOM 1629 C C . ARG A 1 207 ? -9.288 24.241 -13.649 1.00 41.62 207 ARG A C 1
ATOM 1631 O O . ARG A 1 207 ? -8.792 23.371 -14.356 1.00 41.62 207 ARG A O 1
ATOM 1638 N N . ALA A 1 208 ? -9.414 25.503 -14.059 1.00 32.28 208 ALA A N 1
ATOM 1639 C CA . ALA A 1 208 ? -8.885 25.971 -15.335 1.00 32.28 208 ALA A CA 1
ATOM 1640 C C . ALA A 1 208 ? -7.360 25.743 -15.415 1.00 32.28 208 ALA A C 1
ATOM 1642 O O . ALA A 1 208 ? -6.673 25.953 -14.411 1.00 32.28 208 ALA A O 1
ATOM 1643 N N . PRO A 1 209 ? -6.822 25.351 -16.586 1.00 37.34 209 PRO A N 1
ATOM 1644 C CA . PRO A 1 209 ? -5.387 25.176 -16.761 1.00 37.34 209 PRO A CA 1
ATOM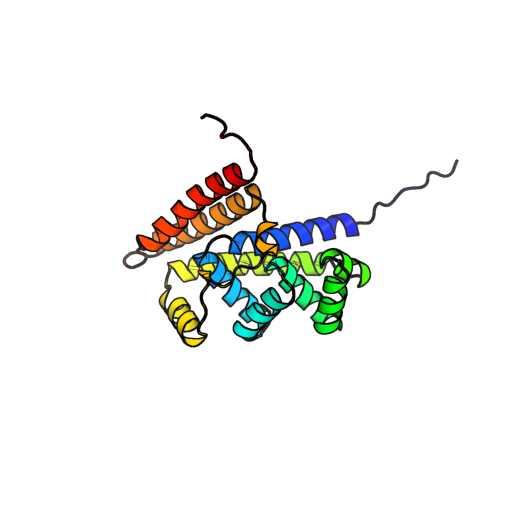 1645 C C . PRO A 1 209 ? -4.677 26.520 -16.573 1.00 37.34 209 PRO A C 1
ATOM 1647 O O . PRO A 1 209 ? -5.004 27.506 -17.237 1.00 37.34 209 PRO A O 1
ATOM 1650 N N . THR A 1 210 ? -3.706 26.568 -15.665 1.00 38.38 210 THR A N 1
ATOM 1651 C CA . THR A 1 210 ? -2.804 27.715 -15.537 1.00 38.38 210 THR A CA 1
ATOM 1652 C C . THR A 1 210 ? -1.883 27.771 -16.757 1.00 38.38 210 THR A C 1
ATOM 1654 O O . THR A 1 210 ? -1.253 26.759 -17.077 1.00 38.38 210 THR A O 1
ATOM 1657 N N . PRO A 1 211 ? -1.802 28.913 -17.463 1.00 39.28 211 PRO A N 1
ATOM 1658 C CA . PRO A 1 211 ? -0.903 29.060 -18.596 1.00 39.28 211 PRO A CA 1
ATOM 1659 C C . PRO A 1 211 ? 0.556 29.084 -18.120 1.00 39.28 211 PRO A C 1
ATOM 1661 O O . PRO A 1 211 ? 0.844 29.556 -17.020 1.00 39.28 211 PRO A O 1
ATOM 1664 N N . LYS A 1 212 ? 1.435 28.531 -18.964 1.00 40.22 212 LYS A N 1
ATOM 1665 C CA . LYS A 1 212 ? 2.896 28.549 -18.808 1.00 40.22 212 LYS A CA 1
ATOM 1666 C C . LYS A 1 212 ? 3.453 29.968 -18.767 1.00 40.22 212 LYS A C 1
ATOM 1668 O O . LYS A 1 212 ? 2.917 30.819 -19.512 1.00 40.22 212 LYS A O 1
#

Secondary structure (DSSP, 8-state):
---------HHHHHHHHHHHHHHHHHHHTTSHHHHHHHHHHHHHHHTS-HHHHHHHHHHHT--HHHHHHHHHHHHTT--HHHHHHHHHTT--HHHHHHHTT--HHHHHHHHHHHHHHHHHHHHHHHH--HHHHHHHHHTT--TTT---GGGGGS-HHHHHHHHHHHHHHHHHHHHH-TTT----HHHHHHHHHHHHHHHHHHHHTTPPPPP-

Radius of gyration: 19.01 Å; chains: 1; bounding box: 46×49×65 Å